Protein AF-A0A1S3XIB8-F1 (afdb_monomer)

pLDDT: mean 71.74, std 20.26, range [29.09, 95.06]

Secondary structure (DSSP, 8-state):
-HHHHHHHHHHHHHHHHHH-GGG--HHHHHHHHHHHHHHHHHHHHHHHHHHTT---HHHHHHHHHHHHHHHHHHHHHHHHHHHHHHHHHHHHHHHHHHHHHHHHHHHHHHHHHH-S---SSHHHHHHHHHHHHHHHHHHHHHHHHHHHHS-------------------------------------------

Foldseek 3Di:
DLLVLLVVLLVLLVCCCVVCVVVQDPVNVVVSVVVNVVSVVVNVVVVVCVVVVVDDPVVVVVSVVSNVVSVVSSVVSVVVVVVVVVVVVVVVVVVVVVVVVVVVVVVVVVCVVPPPDPPPDCVPVVVVVCVVVVVVVVVVVVVVCVVVVDDDDDDDDDDDDDDDDDDDDDDDDDDDDDDDDDDDDYDDDDDDD

Structure (mmCIF, N/CA/C/O backbone):
data_AF-A0A1S3XIB8-F1
#
_entry.id   AF-A0A1S3XIB8-F1
#
loop_
_atom_site.group_PDB
_atom_site.id
_atom_site.type_symbol
_atom_site.label_atom_id
_atom_site.label_alt_id
_atom_site.label_comp_id
_atom_site.label_asym_id
_atom_site.label_entity_id
_atom_site.label_seq_id
_atom_site.pdbx_PDB_ins_code
_atom_site.Cartn_x
_atom_site.Cartn_y
_atom_site.Cartn_z
_atom_site.occupancy
_atom_site.B_iso_or_equiv
_atom_site.auth_seq_id
_atom_site.auth_comp_id
_atom_site.auth_asym_id
_atom_site.auth_atom_id
_atom_site.pdbx_PDB_model_num
ATOM 1 N N . MET A 1 1 ? -5.432 11.612 17.506 1.00 82.94 1 MET A N 1
ATOM 2 C CA . MET A 1 1 ? -6.714 11.028 17.971 1.00 82.94 1 MET A CA 1
ATOM 3 C C . MET A 1 1 ? -6.849 9.761 17.176 1.00 82.94 1 MET A C 1
ATOM 5 O O . MET A 1 1 ? -6.808 9.889 15.958 1.00 82.94 1 MET A O 1
ATOM 9 N N . ALA A 1 2 ? -7.009 8.597 17.811 1.00 85.12 2 ALA A N 1
ATOM 10 C CA . ALA A 1 2 ? -6.872 7.319 17.097 1.00 85.12 2 ALA A CA 1
ATOM 11 C C . ALA A 1 2 ? -7.798 7.210 15.877 1.00 85.12 2 ALA A C 1
ATOM 13 O O . ALA A 1 2 ? -7.422 6.647 14.860 1.00 85.12 2 ALA A O 1
ATOM 14 N N . TYR A 1 3 ? -8.982 7.821 15.947 1.00 88.31 3 TYR A N 1
ATOM 15 C CA . TYR A 1 3 ? -9.921 7.868 14.829 1.00 88.31 3 TYR A CA 1
ATOM 16 C C . TYR A 1 3 ? -9.348 8.557 13.579 1.00 88.31 3 TYR A C 1
ATOM 18 O O . TYR A 1 3 ? -9.528 8.076 12.468 1.00 88.31 3 TYR A O 1
ATOM 26 N N . ALA A 1 4 ? -8.653 9.686 13.744 1.00 90.19 4 ALA A N 1
ATOM 27 C CA . ALA A 1 4 ? -8.035 10.386 12.618 1.00 90.19 4 ALA A CA 1
ATOM 28 C C . ALA A 1 4 ? -6.895 9.558 12.011 1.00 90.19 4 ALA A C 1
ATOM 30 O O . ALA A 1 4 ? -6.760 9.512 10.791 1.00 90.19 4 ALA A O 1
ATOM 31 N N . ASP A 1 5 ? -6.140 8.878 12.873 1.00 89.88 5 ASP A N 1
ATOM 32 C CA . ASP A 1 5 ? -5.028 8.013 12.489 1.00 89.88 5 ASP A CA 1
ATOM 33 C C . ASP A 1 5 ? -5.559 6.795 11.688 1.00 89.88 5 ASP A C 1
ATOM 35 O O . ASP A 1 5 ? -5.038 6.471 10.624 1.00 89.88 5 ASP A O 1
ATOM 39 N N . LEU A 1 6 ? -6.687 6.193 12.103 1.00 90.19 6 LEU A N 1
ATOM 40 C CA . LEU A 1 6 ? -7.362 5.105 11.367 1.00 90.19 6 LEU A CA 1
ATOM 41 C C . LEU A 1 6 ? -7.778 5.520 9.948 1.00 90.19 6 LEU A C 1
ATOM 43 O O . LEU A 1 6 ? -7.590 4.755 9.005 1.00 90.19 6 LEU A O 1
ATOM 47 N N . ILE A 1 7 ? -8.330 6.727 9.793 1.00 90.62 7 ILE A N 1
ATOM 48 C CA . ILE A 1 7 ? -8.733 7.273 8.485 1.00 90.62 7 ILE A CA 1
ATOM 49 C C . ILE A 1 7 ? -7.511 7.543 7.596 1.00 90.62 7 ILE A C 1
ATOM 51 O O . ILE A 1 7 ? -7.601 7.428 6.372 1.00 90.62 7 ILE A O 1
ATOM 55 N N . SER A 1 8 ? -6.377 7.930 8.187 1.00 92.12 8 SER A N 1
ATOM 56 C CA . SER A 1 8 ? -5.127 8.121 7.446 1.00 92.12 8 SER A CA 1
ATOM 57 C C . SER A 1 8 ? -4.646 6.798 6.856 1.00 92.12 8 SER A C 1
ATOM 59 O O . SER A 1 8 ? -4.529 6.676 5.636 1.00 92.12 8 SER A O 1
ATOM 61 N N . LEU A 1 9 ? -4.528 5.768 7.698 1.00 91.06 9 LEU A N 1
ATOM 62 C CA . LEU A 1 9 ? -4.114 4.434 7.275 1.00 91.06 9 LEU A CA 1
ATOM 63 C C . LEU A 1 9 ? -5.050 3.829 6.215 1.00 91.06 9 LEU A C 1
ATOM 65 O O . LEU A 1 9 ? -4.575 3.246 5.240 1.00 91.06 9 LEU A O 1
ATOM 69 N N . GLU A 1 10 ? -6.367 3.995 6.362 1.00 90.56 10 GLU A N 1
ATOM 70 C CA . GLU A 1 10 ? -7.353 3.553 5.367 1.00 90.56 10 GLU A CA 1
ATOM 71 C C . GLU A 1 10 ? -7.066 4.162 3.984 1.00 90.56 10 GLU A C 1
ATOM 73 O O . GLU A 1 10 ? -6.941 3.441 2.992 1.00 90.56 10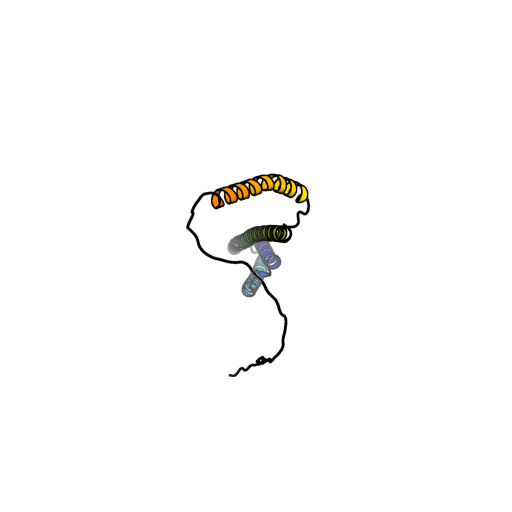 GLU A O 1
ATOM 78 N N . ARG A 1 11 ? -6.841 5.479 3.919 1.00 90.19 11 ARG A N 1
ATOM 79 C CA . ARG A 1 11 ? -6.486 6.171 2.669 1.00 90.19 11 ARG A CA 1
ATOM 80 C C . ARG A 1 11 ? -5.151 5.701 2.107 1.00 90.19 11 ARG A C 1
ATOM 82 O O . ARG A 1 11 ? -5.015 5.565 0.891 1.00 90.19 11 ARG A O 1
ATOM 89 N N . THR A 1 12 ? -4.165 5.457 2.962 1.00 88.88 12 THR A N 1
ATOM 90 C CA . THR A 1 12 ? -2.844 4.963 2.553 1.00 88.88 12 THR A CA 1
ATOM 91 C C . THR A 1 12 ? -2.953 3.563 1.927 1.00 88.88 12 THR A C 1
ATOM 93 O O . THR A 1 12 ? -2.345 3.289 0.887 1.00 88.88 12 THR A O 1
ATOM 96 N N . LEU A 1 13 ? -3.813 2.696 2.472 1.00 87.69 13 LEU A N 1
ATOM 97 C CA . LEU A 1 13 ? -4.132 1.388 1.889 1.00 87.69 13 LEU A CA 1
ATOM 98 C C . LEU A 1 13 ? -4.879 1.508 0.555 1.00 87.69 13 LEU A C 1
ATOM 100 O O . LEU A 1 13 ? -4.533 0.818 -0.407 1.00 87.69 13 LEU A O 1
ATOM 104 N N . GLU A 1 14 ? -5.864 2.402 0.454 1.00 86.38 14 GLU A N 1
ATOM 105 C CA . GLU A 1 14 ? -6.564 2.665 -0.808 1.00 86.38 14 GLU A CA 1
ATOM 106 C C . GLU A 1 14 ? -5.601 3.147 -1.899 1.00 86.38 14 GLU A C 1
ATOM 108 O O . GLU A 1 14 ? -5.661 2.674 -3.038 1.00 86.38 14 GLU A O 1
ATOM 113 N N . GLN A 1 15 ? -4.672 4.044 -1.557 1.00 83.31 15 GLN A N 1
ATOM 114 C CA . GLN A 1 15 ? -3.638 4.516 -2.477 1.00 83.31 15 GLN A CA 1
ATOM 115 C C . GLN A 1 15 ? -2.742 3.374 -2.954 1.00 83.31 15 GLN A C 1
ATOM 117 O O . GLN A 1 15 ? -2.473 3.280 -4.155 1.00 83.31 15 GLN A O 1
ATOM 122 N N . LEU A 1 16 ? -2.324 2.481 -2.052 1.00 82.19 16 LEU A N 1
ATOM 123 C CA . LEU A 1 16 ? -1.547 1.295 -2.407 1.00 82.19 16 LEU A CA 1
ATOM 124 C C . LEU A 1 16 ? -2.306 0.433 -3.430 1.00 82.19 16 LEU A C 1
ATOM 126 O O . LEU A 1 16 ? -1.744 0.050 -4.462 1.00 82.19 16 LEU A O 1
ATOM 130 N N . VAL A 1 17 ? -3.596 0.179 -3.179 1.00 82.19 17 VAL A N 1
ATOM 131 C CA . VAL A 1 17 ? -4.453 -0.637 -4.053 1.00 82.19 17 VAL A CA 1
ATOM 132 C C . VAL A 1 17 ? -4.679 0.007 -5.418 1.00 82.19 17 VAL A C 1
ATOM 134 O O . VAL A 1 17 ? -4.565 -0.672 -6.443 1.00 82.19 17 VAL A O 1
ATOM 137 N N . GLN A 1 18 ? -4.969 1.306 -5.450 1.00 81.25 18 GLN A N 1
ATOM 138 C CA . GLN A 1 18 ? -5.303 2.023 -6.679 1.00 81.25 18 GLN A CA 1
ATOM 139 C C . GLN A 1 18 ? -4.081 2.341 -7.538 1.00 81.25 18 GLN A C 1
ATOM 141 O O . GLN A 1 18 ? -4.140 2.202 -8.760 1.00 81.25 18 GLN A O 1
ATOM 146 N N . GLN A 1 19 ? -2.968 2.766 -6.935 1.00 73.19 19 GLN A N 1
ATOM 147 C CA . GLN A 1 19 ? -1.792 3.177 -7.703 1.00 73.19 19 GLN A CA 1
ATOM 148 C C . GLN A 1 19 ? -1.014 1.985 -8.257 1.00 73.19 19 GLN A C 1
ATOM 150 O O . GLN A 1 19 ? -0.369 2.109 -9.301 1.00 73.19 19 GLN A O 1
ATOM 155 N N . LYS A 1 20 ? -1.044 0.832 -7.577 1.00 70.81 20 LYS A N 1
ATOM 156 C CA . LYS A 1 20 ? -0.166 -0.306 -7.889 1.00 70.81 20 LYS A CA 1
ATOM 157 C C . LYS A 1 20 ? -0.907 -1.649 -8.018 1.00 70.81 20 LYS A C 1
ATOM 159 O O . LYS A 1 20 ? -0.402 -2.661 -7.535 1.00 70.81 20 LYS A O 1
ATOM 164 N N . PRO A 1 21 ? -2.012 -1.750 -8.784 1.00 69.94 21 PRO A N 1
ATOM 165 C CA . PRO A 1 21 ? -2.843 -2.960 -8.834 1.00 69.94 21 PRO A CA 1
ATOM 166 C C . PRO A 1 21 ? -2.095 -4.207 -9.336 1.00 69.94 21 PRO A C 1
ATOM 168 O O . PRO A 1 21 ? -2.341 -5.310 -8.864 1.00 69.94 21 PRO A O 1
ATOM 171 N N . HIS A 1 22 ? -1.149 -4.028 -10.258 1.00 70.88 22 HIS A N 1
ATOM 172 C CA . HIS A 1 22 ? -0.251 -5.060 -10.794 1.00 70.88 22 HIS A CA 1
ATOM 173 C C . HIS A 1 22 ? 0.813 -5.606 -9.822 1.00 70.88 22 HIS A C 1
ATOM 175 O O . HIS A 1 22 ? 1.358 -6.675 -10.081 1.00 70.88 22 HIS A O 1
ATOM 181 N N . TRP A 1 23 ? 1.106 -4.909 -8.720 1.00 66.25 23 TRP A N 1
ATOM 182 C CA . TRP A 1 23 ? 2.086 -5.348 -7.716 1.00 66.25 23 TRP A CA 1
ATOM 183 C C . TRP A 1 23 ? 1.431 -6.081 -6.540 1.00 66.25 23 TRP A C 1
ATOM 185 O O . TRP A 1 23 ? 2.116 -6.714 -5.739 1.00 66.25 23 TRP A O 1
ATOM 195 N N . ILE A 1 24 ? 0.102 -6.018 -6.441 1.00 76.31 24 ILE A N 1
ATOM 196 C CA . ILE A 1 24 ? -0.664 -6.622 -5.356 1.00 76.31 24 ILE A CA 1
ATOM 197 C C . ILE A 1 24 ? -1.078 -8.027 -5.768 1.00 76.31 24 ILE A C 1
ATOM 199 O O . ILE A 1 24 ? -1.902 -8.225 -6.662 1.00 76.31 24 ILE A O 1
ATOM 203 N N . SER A 1 25 ? -0.513 -9.016 -5.080 1.00 82.38 25 SER A N 1
ATOM 204 C CA . SER A 1 25 ? -0.948 -10.400 -5.226 1.00 82.38 25 SER A CA 1
ATOM 205 C C . SER A 1 25 ? -2.386 -10.578 -4.717 1.00 82.38 25 SER A C 1
ATOM 207 O O . SER A 1 25 ? -2.868 -9.812 -3.882 1.00 82.38 25 SER A O 1
ATOM 209 N N . ALA A 1 26 ? -3.075 -11.627 -5.170 1.00 80.94 26 ALA A N 1
ATOM 210 C CA . ALA A 1 26 ? -4.411 -11.955 -4.661 1.00 80.94 26 ALA A CA 1
ATOM 211 C C . ALA A 1 26 ? -4.422 -12.241 -3.143 1.00 80.94 26 ALA A C 1
ATOM 213 O O . ALA A 1 26 ? -5.443 -12.078 -2.481 1.00 80.94 26 ALA A O 1
ATOM 214 N N . GLU A 1 27 ? -3.294 -12.679 -2.585 1.00 81.69 27 GLU A N 1
ATOM 215 C CA . GLU A 1 27 ? -3.113 -12.856 -1.144 1.00 81.69 27 GLU A CA 1
ATOM 216 C C . GLU A 1 27 ? -2.954 -11.510 -0.432 1.00 81.69 27 GLU A C 1
ATOM 218 O O . GLU A 1 27 ? -3.675 -11.234 0.521 1.00 81.69 27 GLU A O 1
ATOM 223 N N . THR A 1 28 ? -2.106 -10.625 -0.959 1.00 82.12 28 THR A N 1
ATOM 224 C CA . THR A 1 28 ? -1.939 -9.255 -0.452 1.00 82.12 28 THR A CA 1
ATOM 225 C C . THR A 1 28 ? -3.255 -8.485 -0.472 1.00 82.12 28 THR A C 1
ATOM 227 O O . THR A 1 28 ? -3.575 -7.813 0.499 1.00 82.12 28 THR A O 1
ATOM 230 N N . ARG A 1 29 ? -4.055 -8.627 -1.535 1.00 84.25 29 ARG A N 1
ATOM 231 C CA . ARG A 1 29 ? -5.378 -7.998 -1.621 1.00 84.25 29 ARG A CA 1
ATOM 232 C C . ARG A 1 29 ? -6.311 -8.470 -0.506 1.00 84.25 29 ARG A C 1
ATOM 234 O O . ARG A 1 29 ? -6.911 -7.632 0.150 1.00 84.25 29 ARG A O 1
ATOM 241 N N . ARG A 1 30 ? -6.368 -9.781 -0.243 1.00 86.56 30 ARG A N 1
ATOM 242 C CA . ARG A 1 30 ? -7.172 -10.339 0.858 1.00 86.56 30 ARG A CA 1
ATOM 243 C C . ARG A 1 30 ? -6.706 -9.855 2.230 1.00 86.56 30 ARG A C 1
ATOM 245 O O . ARG A 1 30 ? -7.535 -9.608 3.096 1.00 86.56 30 ARG A O 1
ATOM 252 N N . MET A 1 31 ? -5.395 -9.702 2.430 1.00 85.50 31 MET A N 1
ATOM 253 C CA . MET A 1 31 ? -4.866 -9.121 3.669 1.00 85.50 31 MET A CA 1
ATOM 254 C C . MET A 1 31 ? -5.271 -7.651 3.825 1.00 85.50 31 MET A C 1
ATOM 256 O O . MET A 1 31 ? -5.649 -7.253 4.920 1.00 85.50 31 MET A O 1
ATOM 260 N N . VAL A 1 32 ? -5.234 -6.863 2.744 1.00 86.75 32 VAL A N 1
ATOM 261 C CA . VAL A 1 32 ? -5.690 -5.463 2.762 1.00 86.75 32 VAL A CA 1
ATOM 262 C C . VAL A 1 32 ? -7.189 -5.377 3.049 1.00 86.75 32 VAL A C 1
ATOM 264 O O . VAL A 1 32 ? -7.582 -4.586 3.892 1.00 86.75 32 VAL A O 1
ATOM 267 N N . GLU A 1 33 ? -8.014 -6.215 2.420 1.00 87.75 33 GLU A N 1
ATOM 268 C CA . GLU A 1 33 ? -9.460 -6.284 2.694 1.00 87.75 33 GLU A CA 1
ATOM 269 C C . GLU A 1 33 ? -9.733 -6.618 4.171 1.00 87.75 3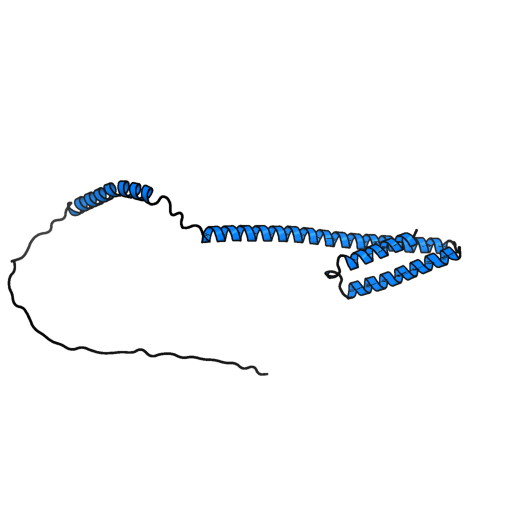3 GLU A C 1
ATOM 271 O O . GLU A 1 33 ? -10.441 -5.881 4.846 1.00 87.75 33 GLU A O 1
ATOM 276 N N . SER A 1 34 ? -9.077 -7.648 4.720 1.00 90.06 34 SER A N 1
ATOM 277 C CA . SER A 1 34 ? -9.200 -7.997 6.145 1.00 90.06 34 SER A CA 1
ATOM 278 C C . SER A 1 34 ? -8.720 -6.886 7.086 1.00 90.06 34 SER A C 1
ATOM 280 O O . SER A 1 34 ? -9.207 -6.777 8.216 1.00 90.06 34 SER A O 1
ATOM 282 N N . LEU A 1 35 ? -7.728 -6.101 6.661 1.00 89.69 35 LEU A N 1
ATOM 283 C CA . LEU A 1 35 ? -7.239 -4.963 7.427 1.00 89.69 35 LEU A CA 1
ATOM 284 C C . LEU A 1 35 ? -8.265 -3.828 7.412 1.00 89.69 35 LEU A C 1
ATOM 286 O O . LEU A 1 35 ? -8.561 -3.297 8.475 1.00 89.69 35 LEU A O 1
ATOM 290 N N . LEU A 1 36 ? -8.856 -3.513 6.255 1.00 89.69 36 LEU A N 1
ATOM 291 C CA . LEU A 1 36 ? -9.926 -2.517 6.130 1.00 89.69 36 LEU A CA 1
ATOM 292 C C . LEU A 1 36 ? -11.132 -2.870 7.013 1.00 89.69 36 LEU A C 1
ATOM 294 O O . LEU A 1 36 ? -11.582 -2.015 7.770 1.00 89.69 36 LEU A O 1
ATOM 298 N N . ASP A 1 37 ? -11.562 -4.137 7.025 1.00 90.00 37 ASP A N 1
ATOM 299 C CA . ASP A 1 37 ? -12.630 -4.614 7.922 1.00 90.00 37 ASP A CA 1
ATOM 300 C C . ASP A 1 37 ? -12.285 -4.366 9.407 1.00 90.00 37 ASP A C 1
ATOM 302 O O . ASP A 1 37 ? -13.132 -3.995 10.224 1.00 90.00 37 ASP A O 1
ATOM 306 N N . SER A 1 38 ? -11.012 -4.552 9.774 1.00 89.88 38 SER A N 1
ATOM 307 C CA . SER A 1 38 ? -10.533 -4.307 11.141 1.00 89.88 38 SER A CA 1
ATOM 308 C C . SER A 1 38 ? -10.501 -2.812 11.478 1.00 89.88 38 SER A C 1
ATOM 310 O O . SER A 1 38 ? -10.844 -2.427 12.597 1.00 89.88 38 SER A O 1
ATOM 312 N N . LEU A 1 39 ? -10.116 -1.959 10.523 1.00 89.88 39 LEU A N 1
ATOM 313 C CA . LEU A 1 39 ? -10.130 -0.504 10.691 1.00 89.88 39 LEU A CA 1
ATOM 314 C C . LEU A 1 39 ? -11.560 0.015 10.858 1.00 89.88 39 LEU A C 1
ATOM 316 O O . LEU A 1 39 ? -11.803 0.798 11.775 1.00 89.88 39 LEU A O 1
ATOM 320 N N . GLU A 1 40 ? -12.509 -0.473 10.056 1.00 91.38 40 GLU A N 1
ATOM 321 C CA . GLU A 1 40 ? -13.934 -0.148 10.186 1.00 91.38 40 GLU A CA 1
ATOM 322 C C . GLU A 1 40 ? -14.468 -0.549 11.571 1.00 91.38 40 GLU A C 1
ATOM 324 O O . GLU A 1 40 ? -15.161 0.229 12.235 1.00 91.38 40 GLU A O 1
ATOM 329 N N . TYR A 1 41 ? -14.096 -1.734 12.069 1.00 91.62 41 TYR A N 1
ATOM 330 C CA . TYR A 1 41 ? -14.439 -2.150 13.429 1.00 91.62 41 TYR A CA 1
ATOM 331 C C . TYR A 1 41 ? -13.909 -1.167 14.486 1.00 91.62 41 TYR A C 1
ATOM 333 O O . TYR A 1 41 ? -14.657 -0.758 15.379 1.00 91.62 41 TYR A O 1
ATOM 341 N N . PHE A 1 42 ? -12.641 -0.754 14.391 1.00 88.38 42 PHE A N 1
ATOM 342 C CA . PHE A 1 42 ? -12.059 0.197 15.341 1.00 88.38 42 PHE A CA 1
ATOM 343 C C . PHE A 1 42 ? -12.688 1.589 15.246 1.00 88.38 42 PHE A C 1
ATOM 345 O O . PHE A 1 42 ? -12.914 2.217 16.281 1.00 88.38 42 PHE A O 1
ATOM 352 N N . GLN A 1 43 ? -13.019 2.060 14.043 1.00 90.31 43 GLN A N 1
ATOM 353 C CA . GLN A 1 43 ? -13.729 3.325 13.844 1.00 90.31 43 GLN A CA 1
ATOM 354 C C . GLN A 1 43 ? -15.090 3.297 14.546 1.00 90.31 43 GLN A C 1
ATOM 356 O O . GLN A 1 43 ? -15.362 4.164 15.379 1.00 90.31 43 GLN A O 1
ATOM 361 N N . ASN A 1 44 ? -15.894 2.258 14.295 1.00 91.25 44 ASN A N 1
ATOM 362 C CA . ASN A 1 44 ? -17.198 2.071 14.935 1.00 91.25 44 ASN A CA 1
ATOM 363 C C . ASN A 1 44 ? -17.076 1.988 16.464 1.00 91.25 44 ASN A C 1
ATOM 365 O O . ASN A 1 44 ? -17.826 2.641 17.189 1.00 91.25 44 ASN A O 1
ATOM 369 N N . PHE A 1 45 ? -16.091 1.239 16.967 1.00 89.25 45 PHE A N 1
ATOM 370 C CA . PHE A 1 45 ? -15.818 1.126 18.399 1.00 89.25 45 PHE A CA 1
ATOM 371 C C . PHE A 1 45 ? -15.493 2.484 19.047 1.00 89.25 45 PHE A C 1
ATOM 373 O O . PHE A 1 45 ? -16.052 2.826 20.097 1.00 89.25 45 PHE A O 1
ATOM 380 N N . LEU A 1 46 ? -14.603 3.271 18.435 1.00 87.56 46 LEU A N 1
ATOM 381 C CA . LEU A 1 46 ? -14.221 4.591 18.942 1.00 87.56 46 LEU A CA 1
ATOM 382 C C . LEU A 1 46 ? -15.388 5.584 18.867 1.00 87.56 46 LEU A C 1
ATOM 384 O O . LEU A 1 46 ? -15.595 6.360 19.804 1.00 87.56 46 LEU A O 1
ATOM 388 N N . GLU A 1 47 ? -16.179 5.539 17.794 1.00 90.00 47 GLU A N 1
ATOM 389 C CA . GLU A 1 47 ? -17.340 6.410 17.615 1.00 90.00 47 GLU A CA 1
ATOM 390 C C . GLU A 1 47 ? -18.444 6.102 18.642 1.00 90.00 47 GLU A C 1
ATOM 392 O O . GLU A 1 47 ? -18.965 7.012 19.298 1.00 90.00 47 GLU A O 1
ATOM 397 N N . ASP A 1 48 ? -18.762 4.823 18.853 1.00 87.81 48 ASP A N 1
ATOM 398 C CA . ASP A 1 48 ? -19.754 4.382 19.837 1.00 87.81 48 ASP A CA 1
ATOM 399 C C . ASP A 1 48 ? -19.349 4.743 21.265 1.00 87.81 48 ASP A C 1
ATOM 401 O O . ASP A 1 48 ? -20.178 5.190 22.069 1.00 87.81 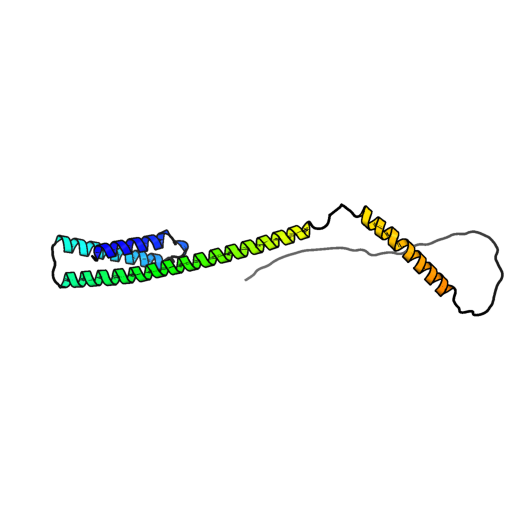48 ASP A O 1
ATOM 405 N N . THR A 1 49 ? -18.067 4.583 21.591 1.00 83.56 49 THR A N 1
ATOM 406 C CA . THR A 1 49 ? -17.568 4.873 22.937 1.00 83.56 49 THR A CA 1
ATOM 407 C C . THR A 1 49 ? -17.533 6.379 23.210 1.00 83.56 49 THR A C 1
ATOM 409 O O . THR A 1 49 ? -17.916 6.821 24.300 1.00 83.56 49 THR A O 1
ATOM 412 N N . SER A 1 50 ? -17.197 7.182 22.192 1.00 83.50 50 SER A N 1
ATOM 413 C CA . SER A 1 50 ? -17.284 8.645 22.239 1.00 83.50 50 SER A CA 1
ATOM 414 C C . SER A 1 50 ? -18.723 9.126 22.478 1.00 83.50 50 SER A C 1
ATOM 416 O O . SER A 1 50 ? -18.975 9.915 23.395 1.00 83.50 50 SER A O 1
ATOM 418 N N . LYS A 1 51 ? -19.703 8.588 21.734 1.00 85.25 51 LYS A N 1
ATOM 419 C CA . LYS A 1 51 ? -21.134 8.930 21.885 1.00 85.25 51 LYS A CA 1
ATOM 420 C C . LYS A 1 51 ? -21.664 8.634 23.288 1.00 85.25 51 LYS A C 1
ATOM 422 O O . LYS A 1 51 ? -22.468 9.399 23.823 1.00 85.25 51 LYS A O 1
ATOM 427 N N . ARG A 1 52 ? -21.199 7.544 23.906 1.00 83.25 52 ARG A N 1
ATOM 428 C CA . ARG A 1 52 ? -21.588 7.134 25.267 1.00 83.25 52 ARG A CA 1
ATOM 429 C C . ARG A 1 52 ? -20.893 7.934 26.373 1.00 83.25 52 ARG A C 1
ATOM 431 O O . ARG A 1 52 ? -21.224 7.730 27.540 1.00 83.25 52 ARG A O 1
ATOM 438 N N . ARG A 1 53 ? -19.957 8.836 26.033 1.00 73.69 53 ARG A N 1
ATOM 439 C CA . ARG A 1 53 ? -19.101 9.586 26.976 1.00 73.69 53 ARG A CA 1
ATOM 440 C C . ARG A 1 53 ? -18.407 8.672 27.991 1.00 73.69 53 ARG A C 1
ATOM 442 O O . ARG A 1 53 ? -18.186 9.060 29.138 1.00 73.69 53 ARG A O 1
ATOM 449 N N . GLN A 1 54 ? -18.085 7.446 27.582 1.00 70.00 54 GLN A N 1
ATOM 450 C CA . GLN A 1 54 ? -17.393 6.473 28.423 1.00 70.00 54 GLN A CA 1
ATOM 451 C C . GLN A 1 54 ? -15.890 6.738 28.369 1.00 70.00 54 GLN A C 1
ATOM 453 O O . GLN A 1 54 ? -15.121 5.985 27.785 1.00 70.00 54 GLN A O 1
ATOM 458 N N . HIS A 1 55 ? -15.481 7.836 28.998 1.00 69.75 55 HIS A N 1
ATOM 459 C CA . HIS A 1 55 ? -14.076 8.150 29.218 1.00 69.75 55 HIS A CA 1
ATOM 460 C C . HIS A 1 55 ? -13.672 7.581 30.573 1.00 69.75 55 HIS A C 1
ATOM 462 O O . HIS A 1 55 ? -13.867 8.199 31.618 1.00 69.75 55 HIS A O 1
ATOM 468 N N . CYS A 1 56 ? -13.188 6.344 30.552 1.00 81.69 56 CYS A N 1
ATOM 469 C CA . CYS A 1 56 ? -12.479 5.754 31.677 1.00 81.69 56 CYS A CA 1
ATOM 470 C C . CYS A 1 56 ? -11.034 5.477 31.262 1.00 81.69 56 CYS A C 1
ATOM 472 O O . CYS A 1 56 ? -10.743 5.325 30.079 1.00 81.69 56 CYS A O 1
ATOM 474 N N . GLU A 1 57 ? -10.140 5.368 32.240 1.00 87.38 57 GLU A N 1
ATOM 475 C CA . GLU A 1 57 ? -8.700 5.165 32.022 1.00 87.38 57 GLU A CA 1
ATOM 476 C C . GLU A 1 57 ? -8.392 4.005 31.056 1.00 87.38 57 GLU A C 1
ATOM 478 O O . GLU A 1 57 ? -7.546 4.126 30.175 1.00 87.38 57 GLU A O 1
ATOM 483 N N . LYS A 1 58 ? -9.166 2.913 31.137 1.00 85.81 58 LYS A N 1
ATOM 484 C CA . LYS A 1 58 ? -9.041 1.758 30.233 1.00 85.81 58 LYS A CA 1
ATOM 485 C C . LYS A 1 58 ? -9.327 2.102 28.770 1.00 85.81 58 LYS A C 1
ATOM 487 O O . LYS A 1 58 ? -8.711 1.530 27.879 1.00 85.81 58 LYS A O 1
ATOM 492 N N . PHE A 1 59 ? -10.282 2.996 28.51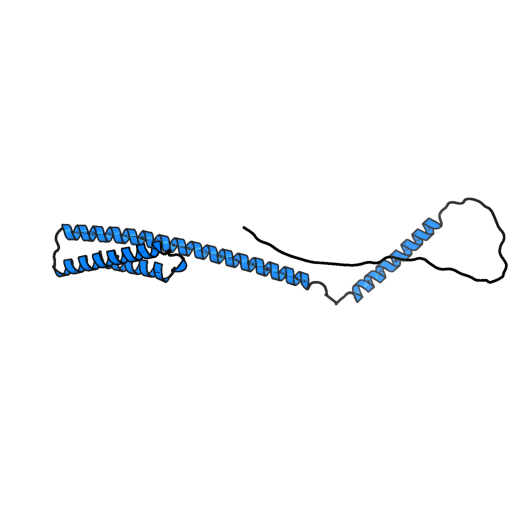7 1.00 86.50 59 PHE A N 1
ATOM 493 C CA . PHE A 1 59 ? -10.594 3.435 27.159 1.00 86.50 59 PHE A CA 1
ATOM 494 C C . PHE A 1 59 ? -9.481 4.318 26.597 1.00 86.50 59 PHE A C 1
ATOM 496 O O . PHE A 1 59 ? -9.077 4.124 25.458 1.00 86.50 59 PHE A O 1
ATOM 503 N N . GLU A 1 60 ? -8.952 5.247 27.394 1.00 86.38 60 GLU A N 1
ATOM 504 C CA . GLU A 1 60 ? -7.853 6.124 26.968 1.00 86.38 60 GLU A CA 1
ATOM 505 C C . GLU A 1 60 ? -6.568 5.335 26.677 1.00 86.38 60 GLU A C 1
ATOM 507 O O . GLU A 1 60 ? -5.835 5.645 25.735 1.00 86.38 60 GLU A O 1
ATOM 512 N N . GLU A 1 61 ? -6.303 4.292 27.466 1.00 90.06 61 GLU A N 1
ATOM 513 C CA . GLU A 1 61 ? -5.225 3.339 27.210 1.00 90.06 61 GLU A CA 1
ATOM 514 C C . GLU A 1 61 ? -5.434 2.577 25.900 1.00 90.06 61 GLU A C 1
ATOM 516 O O . GLU A 1 61 ? -4.535 2.565 25.060 1.00 90.06 61 GLU A O 1
ATOM 521 N N . LEU A 1 62 ? -6.632 2.034 25.676 1.00 89.38 62 LEU A N 1
ATOM 522 C CA . LEU A 1 62 ? -6.945 1.319 24.442 1.00 89.38 62 LEU A CA 1
ATOM 523 C C . LEU A 1 62 ? -6.894 2.238 23.210 1.00 89.38 62 LEU A C 1
ATOM 525 O O . LEU A 1 62 ? -6.348 1.858 22.180 1.00 89.38 62 LEU A O 1
ATOM 529 N N . GLU A 1 63 ? -7.398 3.472 23.306 1.00 88.75 63 GLU A N 1
ATOM 530 C CA . GLU A 1 63 ? -7.285 4.464 22.231 1.00 88.75 63 GLU A CA 1
ATOM 531 C C . GLU A 1 63 ? -5.811 4.768 21.916 1.00 88.75 63 GLU A C 1
ATOM 533 O O . GLU A 1 63 ? -5.423 4.907 20.754 1.00 88.75 63 GLU A O 1
ATOM 538 N N . ARG A 1 64 ? -4.963 4.866 22.945 1.00 90.56 64 ARG A N 1
ATOM 539 C CA . ARG A 1 64 ? -3.519 5.054 22.769 1.00 90.56 64 ARG A CA 1
ATOM 540 C C . ARG A 1 64 ? -2.868 3.858 22.077 1.00 90.56 64 ARG A C 1
ATOM 542 O O . ARG A 1 64 ? -2.046 4.082 21.194 1.00 90.56 64 ARG A O 1
ATOM 549 N N . GLU A 1 65 ? -3.222 2.632 22.446 1.00 92.62 65 GLU A N 1
ATOM 550 C CA . GLU A 1 65 ? -2.705 1.423 21.794 1.00 92.62 65 GLU A CA 1
ATOM 551 C C . GLU A 1 65 ? -3.125 1.340 20.326 1.00 92.62 65 GLU A C 1
ATOM 553 O O . GLU A 1 65 ? -2.266 1.132 19.470 1.00 92.62 65 GLU A O 1
ATOM 558 N N . ILE A 1 66 ? -4.406 1.594 20.027 1.00 88.81 66 ILE A N 1
ATOM 559 C CA . ILE A 1 66 ? -4.918 1.638 18.649 1.00 88.81 66 ILE A CA 1
ATOM 560 C C . ILE A 1 66 ? -4.127 2.662 17.839 1.00 88.81 66 ILE A C 1
ATOM 562 O O . ILE A 1 66 ? -3.595 2.331 16.786 1.00 88.81 66 ILE A O 1
ATOM 566 N N . ARG A 1 67 ? -3.987 3.891 18.349 1.00 91.56 67 ARG A N 1
ATOM 567 C CA . ARG A 1 67 ? -3.216 4.939 17.673 1.00 91.56 67 ARG A CA 1
ATOM 568 C C . ARG A 1 67 ? -1.777 4.512 17.388 1.00 91.56 67 ARG A C 1
ATOM 570 O O . ARG A 1 67 ? -1.293 4.721 16.284 1.00 91.56 67 ARG A O 1
ATOM 577 N N . ASN A 1 68 ? -1.088 3.948 18.378 1.00 91.69 68 ASN A N 1
ATOM 578 C CA . ASN A 1 68 ? 0.308 3.552 18.213 1.00 91.69 68 ASN A CA 1
ATOM 579 C C . ASN A 1 68 ? 0.455 2.461 17.143 1.00 91.69 68 ASN A C 1
ATOM 581 O O . ASN A 1 68 ? 1.309 2.587 16.272 1.00 91.69 68 ASN A O 1
ATOM 585 N N . ALA A 1 69 ? -0.402 1.437 17.183 1.00 91.31 69 ALA A N 1
ATOM 586 C CA . ALA A 1 69 ? -0.379 0.346 16.212 1.00 91.31 69 ALA A CA 1
ATOM 587 C C . ALA A 1 69 ? -0.711 0.824 14.790 1.00 91.31 69 ALA A C 1
ATOM 589 O O . ALA A 1 69 ? -0.093 0.379 13.826 1.00 91.31 69 ALA A O 1
ATOM 590 N N . VAL A 1 70 ? -1.670 1.743 14.659 1.00 90.06 70 VAL A N 1
ATOM 591 C CA . VAL A 1 70 ? -2.063 2.331 13.372 1.00 90.06 70 VAL A CA 1
ATOM 592 C C . VAL A 1 70 ? -0.931 3.160 12.774 1.00 90.06 70 VAL A C 1
ATOM 594 O O . VAL A 1 70 ? -0.609 2.967 11.607 1.00 90.06 70 VAL A O 1
ATOM 597 N N . ASN A 1 71 ? -0.287 4.010 13.576 1.00 89.25 71 ASN A N 1
ATOM 598 C CA . ASN A 1 71 ? 0.841 4.819 13.115 1.00 89.25 71 ASN A CA 1
ATOM 599 C C . ASN A 1 71 ? 2.027 3.946 12.685 1.00 89.25 71 ASN A C 1
ATOM 601 O O . ASN A 1 71 ? 2.606 4.172 11.631 1.00 89.25 71 ASN A O 1
ATOM 605 N N . GLU A 1 72 ? 2.363 2.912 13.463 1.00 92.38 72 GLU A N 1
ATOM 606 C CA . GLU A 1 72 ? 3.436 1.979 13.098 1.00 92.38 72 GLU A CA 1
ATOM 607 C C . GLU A 1 72 ? 3.118 1.235 11.791 1.00 92.38 72 GLU A C 1
ATOM 609 O O . GLU A 1 72 ? 3.987 1.065 10.934 1.00 92.38 72 GLU A O 1
ATOM 614 N N . ALA A 1 73 ? 1.863 0.816 11.606 1.00 88.56 73 ALA A N 1
ATOM 615 C CA . ALA A 1 73 ? 1.428 0.187 10.366 1.00 88.56 73 ALA A CA 1
ATOM 616 C C . ALA A 1 73 ? 1.513 1.152 9.171 1.00 88.56 73 ALA A C 1
ATOM 618 O O . ALA A 1 73 ? 1.969 0.749 8.098 1.00 88.56 73 ALA A O 1
ATOM 619 N N . GLU A 1 74 ? 1.105 2.409 9.353 1.00 87.19 74 GLU A N 1
ATOM 620 C CA . GLU A 1 74 ? 1.174 3.447 8.322 1.00 87.19 74 GLU A CA 1
ATOM 621 C C . GLU A 1 74 ? 2.624 3.717 7.902 1.00 87.19 74 GLU A C 1
ATOM 623 O O . GLU A 1 74 ? 2.927 3.598 6.714 1.00 87.19 74 GLU A O 1
ATOM 628 N N . ASP A 1 75 ? 3.540 3.914 8.855 1.00 88.25 75 ASP A N 1
ATOM 629 C CA . ASP A 1 75 ? 4.973 4.116 8.593 1.00 88.25 75 ASP A CA 1
ATOM 630 C C . ASP A 1 75 ? 5.574 2.968 7.757 1.00 88.25 75 ASP A C 1
ATOM 632 O O . ASP A 1 75 ? 6.334 3.182 6.803 1.00 88.25 75 ASP A O 1
ATOM 636 N N . VAL A 1 76 ? 5.223 1.719 8.086 1.00 88.81 76 VAL A N 1
ATOM 637 C CA . VAL A 1 76 ? 5.701 0.533 7.356 1.00 88.81 76 VAL A CA 1
ATOM 638 C C . VAL A 1 76 ? 5.170 0.510 5.922 1.00 88.81 76 VAL A C 1
ATOM 640 O O . VAL A 1 76 ? 5.915 0.175 4.993 1.00 88.81 76 VAL A O 1
ATOM 643 N N . ILE A 1 77 ? 3.897 0.851 5.715 1.00 88.06 77 ILE A N 1
ATOM 644 C CA . ILE A 1 77 ? 3.280 0.865 4.3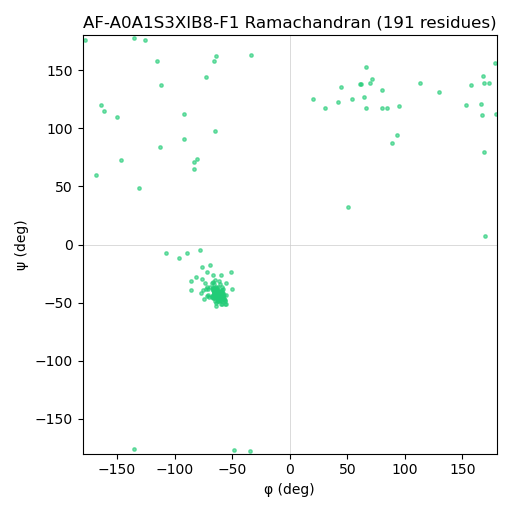84 1.00 88.06 77 ILE A CA 1
ATOM 645 C C . ILE A 1 77 ? 3.844 2.010 3.541 1.00 88.06 77 ILE A C 1
ATOM 647 O O . ILE A 1 77 ? 4.212 1.782 2.385 1.00 88.06 77 ILE A O 1
ATOM 651 N N . GLU A 1 78 ? 3.974 3.210 4.106 1.00 89.00 78 GLU A N 1
ATOM 652 C CA . GLU A 1 78 ? 4.556 4.370 3.428 1.00 89.00 78 GLU A CA 1
ATOM 653 C C . GLU A 1 78 ? 5.987 4.089 2.963 1.00 89.00 78 GLU A C 1
ATOM 655 O O . GLU A 1 78 ? 6.329 4.338 1.800 1.00 89.00 78 GLU A O 1
ATOM 660 N N . LEU A 1 79 ? 6.808 3.476 3.823 1.00 87.94 79 LEU A N 1
ATOM 661 C CA . LEU A 1 79 ? 8.163 3.069 3.460 1.00 87.94 79 LEU A CA 1
ATOM 662 C C . LEU A 1 79 ? 8.161 2.081 2.285 1.00 87.94 79 LEU A C 1
ATOM 664 O O . LEU A 1 79 ? 8.971 2.203 1.362 1.00 87.94 79 LEU A O 1
ATOM 668 N N . LYS A 1 80 ? 7.230 1.120 2.268 1.00 83.88 80 LYS A N 1
ATOM 669 C CA . LYS A 1 80 ? 7.112 0.166 1.154 1.00 83.88 80 LYS A CA 1
ATOM 670 C C . LYS A 1 80 ? 6.679 0.840 -0.142 1.00 83.88 80 LYS A C 1
ATOM 672 O O . LYS A 1 80 ? 7.218 0.507 -1.199 1.00 83.88 80 LYS A O 1
ATOM 677 N N . ILE A 1 81 ? 5.759 1.799 -0.080 1.00 83.75 81 ILE A N 1
ATOM 678 C CA . ILE A 1 81 ? 5.356 2.599 -1.243 1.00 83.75 81 ILE A CA 1
ATOM 679 C C . ILE A 1 81 ? 6.559 3.378 -1.792 1.00 83.75 81 ILE A C 1
ATOM 681 O O . ILE A 1 81 ? 6.795 3.371 -3.005 1.00 83.75 81 ILE A O 1
ATOM 685 N N . TYR A 1 82 ? 7.352 3.999 -0.914 1.00 87.00 82 TYR A N 1
ATOM 686 C CA . TYR A 1 82 ? 8.565 4.720 -1.296 1.00 87.00 82 TYR A CA 1
ATOM 687 C C . TYR A 1 82 ? 9.577 3.810 -2.012 1.00 87.00 82 TYR A C 1
ATOM 689 O O . TYR A 1 82 ? 10.002 4.123 -3.126 1.00 87.00 82 TYR A O 1
ATOM 697 N N . GLU A 1 83 ? 9.903 2.648 -1.433 1.00 84.62 83 GLU A N 1
ATOM 698 C CA . GLU A 1 83 ? 10.844 1.681 -2.020 1.00 84.62 83 GLU A CA 1
ATOM 699 C C . GLU A 1 83 ? 10.404 1.195 -3.414 1.00 84.62 83 GLU A C 1
ATOM 701 O O . GLU A 1 83 ? 11.233 1.022 -4.315 1.00 84.62 83 GLU A O 1
ATOM 706 N N . ILE A 1 84 ? 9.101 0.962 -3.611 1.00 81.50 84 ILE A N 1
ATOM 707 C CA . ILE A 1 84 ? 8.543 0.551 -4.908 1.00 81.50 84 ILE A CA 1
ATOM 708 C C . ILE A 1 84 ? 8.733 1.664 -5.941 1.00 81.50 84 ILE A C 1
ATOM 710 O O . ILE A 1 84 ? 9.223 1.411 -7.045 1.00 81.50 84 ILE A O 1
ATOM 714 N N . ASN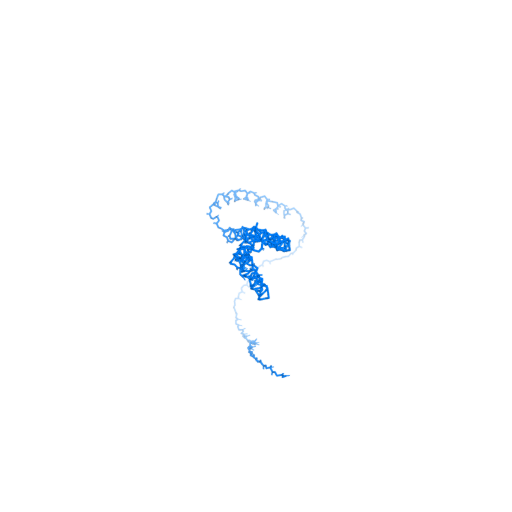 A 1 85 ? 8.383 2.898 -5.579 1.00 83.88 85 ASN A N 1
ATOM 715 C CA . ASN A 1 85 ? 8.494 4.045 -6.475 1.00 83.88 85 ASN A CA 1
ATOM 716 C C . ASN A 1 85 ? 9.953 4.344 -6.850 1.00 83.88 85 ASN A C 1
ATOM 718 O O . ASN A 1 85 ? 10.245 4.630 -8.014 1.00 83.88 85 ASN A O 1
ATOM 722 N N . GLU A 1 86 ? 10.883 4.222 -5.902 1.00 85.50 86 GLU A N 1
ATOM 723 C CA . GLU A 1 86 ? 12.314 4.389 -6.159 1.00 85.50 86 GLU A CA 1
ATOM 724 C C . GLU A 1 86 ? 12.837 3.334 -7.150 1.00 85.50 86 GLU A C 1
ATOM 726 O O . GLU A 1 86 ? 13.504 3.670 -8.135 1.00 85.50 86 GLU A O 1
ATOM 731 N N . ARG A 1 87 ? 12.475 2.057 -6.962 1.00 80.62 87 ARG A N 1
ATOM 732 C CA . ARG A 1 87 ? 12.850 0.977 -7.894 1.00 80.62 87 ARG A CA 1
ATOM 733 C C . ARG A 1 87 ? 12.293 1.195 -9.296 1.00 80.62 87 ARG A C 1
ATOM 735 O O . ARG A 1 87 ? 13.004 0.964 -10.277 1.00 80.62 87 ARG A O 1
ATOM 742 N N . GLU A 1 88 ? 11.046 1.642 -9.415 1.00 81.94 88 GLU A N 1
ATOM 743 C CA . GLU A 1 88 ? 10.449 1.962 -10.714 1.00 81.94 88 GLU A CA 1
ATOM 744 C C . GLU A 1 88 ? 11.169 3.127 -11.404 1.00 81.94 88 GLU A C 1
ATOM 746 O O . GLU A 1 88 ? 11.462 3.048 -12.600 1.00 81.94 88 GLU A O 1
ATOM 751 N N . ALA A 1 89 ? 11.514 4.187 -10.667 1.00 81.56 89 ALA A N 1
ATOM 752 C CA . ALA A 1 89 ? 12.262 5.319 -11.208 1.00 81.56 89 ALA A CA 1
ATOM 753 C C . ALA A 1 89 ? 13.639 4.889 -11.750 1.00 81.56 89 ALA A C 1
ATOM 755 O O . ALA A 1 89 ? 14.025 5.260 -12.866 1.00 81.56 89 ALA A O 1
ATOM 756 N N . LEU A 1 90 ? 14.359 4.042 -11.008 1.00 82.94 90 LEU A N 1
ATOM 757 C CA . LEU A 1 90 ? 15.637 3.470 -11.444 1.00 82.94 90 LEU A CA 1
ATOM 758 C C . LEU A 1 90 ? 15.478 2.577 -12.684 1.00 82.94 90 LEU A C 1
ATOM 760 O O . LEU A 1 90 ? 16.251 2.690 -13.636 1.00 82.94 90 LEU A O 1
ATOM 764 N N . SER A 1 91 ? 14.444 1.735 -12.724 1.00 81.94 91 SER A N 1
ATOM 765 C CA . SER A 1 91 ? 14.155 0.891 -13.891 1.00 81.94 91 SER A CA 1
ATOM 766 C C . SER A 1 91 ? 13.860 1.730 -15.140 1.00 81.94 91 SER A C 1
ATOM 768 O O . SER A 1 91 ? 14.436 1.503 -16.206 1.00 81.94 91 SER A O 1
ATOM 770 N N . ASN A 1 92 ? 13.036 2.771 -15.008 1.00 85.50 92 ASN A N 1
ATOM 771 C CA . ASN A 1 92 ? 12.668 3.652 -16.116 1.00 85.50 92 ASN A CA 1
ATOM 772 C C . ASN A 1 92 ? 13.869 4.424 -16.677 1.00 85.50 92 ASN A C 1
ATOM 774 O O . ASN A 1 92 ? 14.023 4.542 -17.896 1.00 85.50 92 ASN A O 1
ATOM 778 N N . THR A 1 93 ? 14.751 4.929 -15.812 1.00 86.81 93 THR A N 1
ATOM 779 C CA . THR A 1 93 ? 15.981 5.613 -16.249 1.00 86.81 93 THR A CA 1
ATOM 780 C C . THR A 1 93 ? 16.949 4.658 -16.953 1.00 86.81 93 THR A C 1
ATOM 782 O O . THR A 1 93 ? 17.521 5.015 -17.992 1.00 86.81 93 THR A O 1
ATOM 785 N N . PHE A 1 94 ? 17.083 3.425 -16.459 1.00 88.06 94 PHE A N 1
ATOM 786 C CA . PHE A 1 94 ? 17.881 2.382 -17.100 1.00 88.06 94 PHE A CA 1
ATOM 787 C C . PHE A 1 94 ? 17.326 1.991 -18.477 1.00 88.06 94 PHE A C 1
ATOM 789 O O . PHE A 1 94 ? 18.064 2.020 -19.466 1.00 88.06 94 PHE A O 1
ATOM 796 N N . LEU A 1 95 ? 16.024 1.705 -18.576 1.00 87.81 95 LEU A N 1
ATOM 797 C CA . LEU A 1 95 ? 15.360 1.374 -19.840 1.00 87.81 95 LEU A CA 1
ATOM 798 C C . LEU A 1 95 ? 15.485 2.510 -20.856 1.00 87.81 95 LEU A C 1
ATOM 800 O O . LEU A 1 95 ? 15.860 2.268 -22.002 1.00 87.81 95 LEU A O 1
ATOM 804 N N . ARG A 1 96 ? 15.265 3.760 -20.435 1.00 89.69 96 ARG A N 1
ATOM 805 C CA . ARG A 1 96 ? 15.471 4.939 -21.287 1.00 89.69 96 ARG A CA 1
ATOM 806 C C . ARG A 1 96 ? 16.903 5.006 -21.820 1.00 89.69 96 ARG A C 1
ATOM 808 O O . ARG A 1 96 ? 17.102 5.276 -23.003 1.00 89.69 96 ARG A O 1
ATOM 815 N N . THR A 1 97 ? 17.892 4.733 -20.973 1.00 90.94 97 THR A N 1
ATOM 816 C CA . THR A 1 97 ? 19.306 4.711 -21.375 1.00 90.94 97 THR A CA 1
ATOM 817 C C . THR A 1 97 ? 19.590 3.595 -22.384 1.00 90.94 97 THR A C 1
ATOM 819 O O . THR A 1 97 ? 20.288 3.820 -23.374 1.00 90.94 97 THR A O 1
ATOM 822 N N . LEU A 1 98 ? 19.036 2.396 -22.178 1.00 92.19 98 LEU A N 1
ATOM 823 C CA . LEU A 1 98 ? 19.165 1.289 -23.127 1.00 92.19 98 LEU A CA 1
ATOM 824 C C . LEU A 1 98 ? 18.530 1.616 -24.480 1.00 92.19 98 LEU A C 1
ATOM 826 O O . LEU A 1 98 ? 19.172 1.406 -25.508 1.00 92.19 98 LEU A O 1
ATOM 830 N N . VAL A 1 99 ? 17.320 2.180 -24.488 1.00 92.94 99 VAL A N 1
ATOM 831 C CA . VAL A 1 99 ? 16.632 2.608 -25.716 1.00 92.94 99 VAL A CA 1
ATOM 832 C C . VAL A 1 99 ? 17.489 3.615 -26.485 1.00 92.94 99 VAL A C 1
ATOM 834 O O . VAL A 1 99 ? 17.746 3.415 -27.668 1.00 92.94 99 VAL A O 1
ATOM 837 N N . GLN A 1 100 ? 18.040 4.629 -25.809 1.00 93.69 100 GLN A N 1
ATOM 838 C CA . GLN A 1 100 ? 18.924 5.615 -26.442 1.00 93.69 100 GLN A CA 1
ATOM 839 C C . GLN A 1 100 ? 20.170 4.983 -27.080 1.00 93.69 100 GLN A C 1
ATOM 841 O O . GLN A 1 100 ? 20.560 5.378 -28.181 1.00 93.69 100 GLN A O 1
ATOM 846 N N . LYS A 1 101 ? 20.789 4.001 -26.411 1.00 94.44 101 LYS A N 1
ATOM 847 C CA . LYS A 1 101 ? 21.949 3.271 -26.947 1.00 94.44 101 LYS A CA 1
ATOM 848 C C . LYS A 1 101 ? 21.577 2.428 -28.164 1.00 94.44 101 LYS A C 1
ATOM 850 O O . LYS A 1 101 ? 22.287 2.467 -29.165 1.00 94.44 101 LYS A O 1
ATOM 855 N N . VAL A 1 102 ? 20.460 1.703 -28.107 1.00 95.06 102 VAL A N 1
ATOM 856 C CA . VAL A 1 102 ? 19.964 0.903 -29.238 1.00 95.06 102 VAL A CA 1
ATOM 857 C C . VAL A 1 102 ? 19.617 1.798 -30.427 1.00 95.06 102 VAL A C 1
ATOM 859 O O . VAL A 1 102 ? 19.975 1.477 -31.558 1.00 95.06 102 VAL A O 1
ATOM 862 N N . ASP A 1 103 ? 19.001 2.954 -30.190 1.00 94.00 103 ASP A N 1
ATOM 863 C CA . ASP A 1 103 ? 18.692 3.923 -31.241 1.00 94.00 103 ASP A CA 1
ATOM 864 C C . ASP A 1 103 ? 19.950 4.546 -31.854 1.00 94.00 103 ASP A C 1
ATOM 866 O O . ASP A 1 103 ? 20.003 4.760 -33.066 1.00 94.00 103 ASP A O 1
ATOM 870 N N . ALA A 1 104 ? 20.976 4.827 -31.045 1.00 93.44 104 ALA A N 1
ATOM 871 C CA . ALA A 1 104 ? 22.271 5.283 -31.544 1.00 93.44 104 ALA A CA 1
ATOM 872 C C . ALA A 1 104 ? 22.922 4.228 -32.447 1.00 93.44 104 ALA A C 1
ATOM 874 O O . ALA A 1 104 ? 23.265 4.538 -33.586 1.00 93.44 104 ALA A O 1
ATOM 875 N N . LEU A 1 105 ? 22.973 2.971 -31.996 1.00 92.50 105 LEU A N 1
ATOM 876 C CA . LEU A 1 105 ? 23.479 1.852 -32.796 1.00 92.50 105 LEU A CA 1
ATOM 877 C C . LEU A 1 105 ? 22.676 1.669 -34.086 1.00 92.50 105 LEU A C 1
ATOM 879 O O . LEU A 1 105 ? 23.244 1.475 -35.157 1.00 92.50 105 LEU A O 1
ATOM 883 N N . LYS A 1 106 ? 21.347 1.785 -34.022 1.00 92.31 106 LYS A N 1
ATOM 884 C CA . LYS A 1 106 ? 20.482 1.722 -35.203 1.00 92.31 106 LYS A CA 1
ATOM 885 C C . LYS A 1 106 ? 20.815 2.830 -36.205 1.00 92.31 106 LYS A C 1
ATOM 887 O O . LYS A 1 106 ? 20.858 2.554 -37.404 1.00 92.31 106 LYS A O 1
ATOM 892 N N . ARG A 1 107 ? 21.064 4.062 -35.740 1.00 91.25 107 ARG A N 1
ATOM 893 C CA . ARG A 1 107 ? 21.502 5.176 -36.600 1.00 91.25 107 ARG A CA 1
ATOM 894 C C . ARG A 1 107 ? 22.869 4.907 -37.224 1.00 91.25 107 ARG A C 1
ATOM 896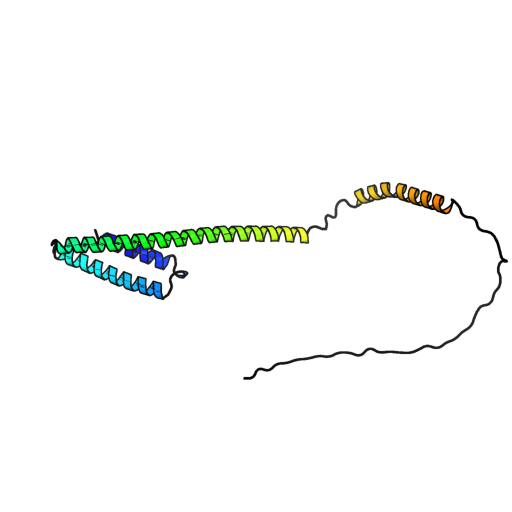 O O . ARG A 1 107 ? 23.018 5.130 -38.420 1.00 91.25 107 ARG A O 1
ATOM 903 N N . GLU A 1 108 ? 23.831 4.397 -36.462 1.00 90.25 108 GLU A N 1
ATOM 904 C CA . GLU A 1 108 ? 25.157 4.030 -36.979 1.00 90.25 108 GLU A CA 1
ATOM 905 C C . GLU A 1 108 ? 25.067 2.932 -38.043 1.00 90.25 108 GLU A C 1
ATOM 907 O O . GLU A 1 108 ? 25.586 3.097 -39.142 1.00 90.25 108 GLU A O 1
ATOM 912 N N . VAL A 1 109 ? 24.317 1.858 -37.778 1.00 85.31 109 VAL A N 1
ATOM 913 C CA . VAL A 1 109 ? 24.081 0.771 -38.743 1.00 85.31 109 VAL A CA 1
ATOM 914 C C . VAL A 1 109 ? 23.399 1.288 -40.009 1.00 85.31 109 VAL A C 1
ATOM 916 O O . VAL A 1 109 ? 23.751 0.877 -41.116 1.00 85.31 109 VAL A O 1
ATOM 919 N N . MET A 1 110 ? 22.432 2.198 -39.873 1.00 82.88 110 MET A N 1
ATOM 920 C CA . MET A 1 110 ? 21.779 2.832 -41.017 1.00 82.88 110 MET A CA 1
ATOM 921 C C . MET A 1 110 ? 22.764 3.710 -41.803 1.00 82.88 110 MET A C 1
ATOM 923 O O . MET A 1 110 ? 22.819 3.602 -43.024 1.00 82.88 110 MET A O 1
ATOM 927 N N . SER A 1 111 ? 23.604 4.493 -41.123 1.00 76.81 111 SER A N 1
ATOM 928 C CA . SER A 1 111 ? 24.680 5.274 -41.746 1.00 76.81 111 SER A CA 1
ATOM 929 C C . SER A 1 111 ? 25.664 4.379 -42.512 1.00 76.81 111 SER A C 1
ATOM 931 O O . SER A 1 111 ? 25.982 4.658 -43.664 1.00 76.81 111 SER A O 1
ATOM 933 N N . CYS A 1 112 ? 26.061 3.232 -41.952 1.00 68.62 112 CYS A N 1
ATOM 934 C CA . CYS A 1 112 ? 26.908 2.252 -42.639 1.00 68.62 112 CYS A CA 1
ATOM 935 C C . CYS A 1 112 ? 26.218 1.595 -43.847 1.00 68.62 112 CYS A C 1
ATOM 937 O O . CYS A 1 112 ? 26.884 1.299 -44.836 1.00 68.62 112 CYS A O 1
ATOM 939 N N . ARG A 1 113 ? 24.895 1.375 -43.799 1.00 59.09 113 ARG A N 1
ATOM 940 C CA . ARG A 1 113 ? 24.123 0.826 -44.933 1.00 59.09 113 ARG A CA 1
ATOM 941 C C . ARG A 1 113 ? 23.945 1.816 -46.089 1.00 59.09 113 ARG A C 1
ATOM 943 O O . ARG A 1 113 ? 23.750 1.368 -47.213 1.00 59.09 113 ARG A O 1
ATOM 950 N N . PHE A 1 114 ? 24.023 3.122 -45.831 1.00 54.94 114 PHE A N 1
ATOM 951 C CA . PHE A 1 114 ? 23.888 4.178 -46.849 1.00 54.94 114 PHE A CA 1
ATOM 952 C C . PHE A 1 114 ? 25.210 4.887 -47.195 1.00 54.94 114 PHE A C 1
ATOM 954 O O . PHE A 1 114 ? 25.283 5.646 -48.162 1.00 54.94 114 PHE A O 1
ATOM 961 N N . GLY A 1 115 ? 26.288 4.611 -46.464 1.00 55.84 115 GLY A N 1
ATOM 962 C CA . GLY A 1 115 ? 27.614 5.170 -46.690 1.00 55.84 115 GLY A CA 1
ATOM 963 C C . GLY A 1 115 ? 28.417 4.427 -47.752 1.00 55.84 115 GLY A C 1
ATOM 964 O O . GLY A 1 115 ? 29.450 3.856 -47.415 1.00 55.84 115 GLY A O 1
ATOM 965 N N . LYS A 1 116 ? 27.975 4.452 -49.020 1.00 52.47 116 LYS A N 1
ATOM 966 C CA . LYS A 1 116 ? 28.881 4.362 -50.186 1.00 52.47 116 LYS A CA 1
ATOM 967 C C . LYS A 1 116 ? 28.216 4.682 -51.532 1.00 52.47 116 LYS A C 1
ATOM 969 O O . LYS A 1 116 ? 28.272 3.876 -52.438 1.00 52.47 116 LYS A O 1
ATOM 974 N N . TYR A 1 117 ? 27.673 5.888 -51.697 1.00 50.16 117 TYR A N 1
ATOM 975 C CA . TYR A 1 117 ? 27.717 6.575 -53.000 1.00 50.16 117 TYR A CA 1
ATOM 976 C C . TYR A 1 117 ? 27.825 8.082 -52.777 1.00 50.16 117 TYR A C 1
ATOM 978 O O . TYR A 1 117 ? 26.889 8.841 -53.008 1.00 50.16 117 TYR A O 1
ATOM 986 N N . LYS A 1 118 ? 29.008 8.535 -52.345 1.00 46.34 118 LYS A N 1
ATOM 987 C CA . LYS A 1 118 ? 29.434 9.901 -52.654 1.00 46.34 118 LYS A CA 1
ATOM 988 C C . LYS A 1 118 ? 29.977 9.887 -54.084 1.00 46.34 118 LYS A C 1
ATOM 990 O O . LYS A 1 118 ? 31.179 9.921 -54.305 1.00 46.34 118 LYS A O 1
ATOM 995 N N . VAL A 1 119 ? 29.070 9.793 -55.056 1.00 51.56 119 VAL A N 1
ATOM 996 C CA . VAL A 1 119 ? 29.335 10.280 -56.412 1.00 51.56 119 VAL A CA 1
ATOM 997 C C . VAL A 1 119 ? 29.482 11.790 -56.263 1.00 51.56 119 VAL A C 1
ATOM 999 O O . VAL A 1 119 ? 28.469 12.456 -56.098 1.00 51.56 119 VAL A O 1
ATOM 1002 N N . LEU A 1 120 ? 30.719 12.296 -56.172 1.00 49.00 120 LEU A N 1
ATOM 1003 C CA . LEU A 1 120 ? 31.153 13.675 -56.480 1.00 49.00 120 LEU A CA 1
ATOM 1004 C C . LEU A 1 120 ? 32.596 13.902 -55.977 1.00 49.00 120 LEU A C 1
ATOM 1006 O O . LEU A 1 120 ? 32.798 14.474 -54.906 1.00 49.00 120 LEU A O 1
ATOM 1010 N N . ASN A 1 121 ? 33.571 13.411 -56.753 1.00 50.38 121 ASN A N 1
ATOM 1011 C CA . ASN A 1 121 ? 34.843 14.071 -57.143 1.00 50.38 121 ASN A CA 1
ATOM 1012 C C . ASN A 1 121 ? 35.846 13.109 -57.836 1.00 50.38 121 ASN A C 1
ATOM 1014 O O . ASN A 1 121 ? 36.962 13.529 -58.144 1.00 50.38 121 ASN A O 1
ATOM 1018 N N . GLU A 1 122 ? 35.449 11.865 -58.146 1.00 52.72 122 GLU A N 1
ATOM 1019 C CA . GLU A 1 122 ? 36.302 10.855 -58.802 1.00 52.72 122 GLU A CA 1
ATOM 1020 C C . GLU A 1 122 ? 36.995 11.348 -60.082 1.00 52.72 122 GLU A C 1
ATOM 1022 O O . GLU A 1 122 ? 38.042 10.827 -60.444 1.00 52.72 122 GLU A O 1
ATOM 1027 N N . THR A 1 123 ? 36.488 12.367 -60.772 1.00 55.66 123 THR A N 1
ATOM 1028 C CA . THR A 1 123 ? 37.106 12.848 -62.014 1.00 55.66 123 THR A CA 1
ATOM 1029 C C . THR A 1 123 ? 38.400 13.637 -61.785 1.00 55.66 123 THR A C 1
ATOM 1031 O O . THR A 1 123 ? 39.307 13.563 -62.611 1.00 55.66 123 THR A O 1
ATOM 1034 N N . THR A 1 124 ? 38.526 14.379 -60.680 1.00 56.78 124 THR A N 1
ATOM 1035 C CA . THR A 1 124 ? 39.701 15.235 -60.428 1.00 56.78 124 THR A CA 1
ATOM 1036 C C . THR A 1 124 ? 40.836 14.454 -59.773 1.00 56.78 124 THR A C 1
ATOM 1038 O O . THR A 1 124 ? 41.993 14.616 -60.155 1.00 56.78 124 THR A O 1
ATOM 1041 N N . GLU A 1 125 ? 40.506 13.555 -58.841 1.00 54.81 125 GLU A N 1
ATOM 1042 C CA . GLU A 1 125 ? 41.486 12.675 -58.196 1.00 54.81 125 GLU A CA 1
ATOM 1043 C C . GLU A 1 125 ? 41.974 11.576 -59.149 1.00 54.81 125 GLU A C 1
ATOM 1045 O O . GLU A 1 125 ? 43.175 11.331 -59.190 1.00 54.81 125 GLU A O 1
ATOM 1050 N N . ASN A 1 126 ? 41.120 10.993 -60.009 1.00 59.50 126 ASN A N 1
ATOM 1051 C CA . ASN A 1 126 ? 41.597 10.058 -61.040 1.00 59.50 126 ASN A CA 1
ATOM 1052 C C . ASN A 1 126 ? 42.474 10.743 -62.090 1.00 59.50 126 ASN A C 1
ATOM 1054 O O . ASN A 1 126 ? 43.410 10.123 -62.587 1.00 59.50 126 ASN A O 1
ATOM 1058 N N . LYS A 1 127 ? 42.222 12.019 -62.414 1.00 66.62 127 LYS A N 1
ATOM 1059 C CA . LYS A 1 127 ? 43.107 12.775 -63.309 1.00 66.62 127 LYS A CA 1
ATOM 1060 C C . LYS A 1 127 ? 44.472 13.021 -62.661 1.00 66.62 127 LYS A C 1
ATOM 1062 O O . LYS A 1 127 ? 45.489 12.769 -63.297 1.00 66.62 127 LYS A O 1
ATOM 1067 N N . ALA A 1 128 ? 44.501 13.415 -61.386 1.00 66.88 128 ALA A N 1
ATOM 1068 C CA . ALA A 1 128 ? 45.746 13.584 -60.633 1.00 66.88 128 ALA A CA 1
ATOM 1069 C C . ALA A 1 128 ? 46.499 12.253 -60.425 1.00 66.88 128 ALA A C 1
ATOM 1071 O O . ALA A 1 128 ? 47.726 12.208 -60.516 1.00 66.88 128 ALA A O 1
ATOM 1072 N N . LEU A 1 129 ? 45.779 11.148 -60.202 1.00 68.06 129 LEU A N 1
ATOM 1073 C CA . LEU A 1 129 ? 46.359 9.805 -60.135 1.00 68.06 129 LEU A CA 1
ATOM 1074 C C . LEU A 1 129 ? 46.909 9.374 -61.500 1.00 68.06 129 LEU A C 1
ATOM 1076 O O . LEU A 1 129 ? 48.033 8.897 -61.576 1.00 68.06 129 LEU A O 1
ATOM 1080 N N . HIS A 1 130 ? 46.190 9.602 -62.599 1.00 71.06 130 HIS A N 1
ATOM 1081 C CA . HIS A 1 130 ? 46.688 9.285 -63.940 1.00 71.06 130 HIS A CA 1
ATOM 1082 C C . HIS A 1 130 ? 47.948 10.096 -64.293 1.00 71.06 130 HIS A C 1
ATOM 1084 O O . HIS A 1 130 ? 48.921 9.540 -64.802 1.00 71.06 130 HIS A O 1
ATOM 1090 N N . GLU A 1 131 ? 47.975 11.392 -63.967 1.00 76.06 131 GLU A N 1
ATOM 1091 C CA . GLU A 1 131 ? 49.153 12.250 -64.165 1.00 76.06 131 GLU A CA 1
ATOM 1092 C C . GLU A 1 131 ? 50.353 11.825 -63.297 1.00 76.06 131 GLU A C 1
ATOM 1094 O O . GLU A 1 131 ? 51.497 11.964 -63.727 1.00 76.06 131 GLU A O 1
ATOM 1099 N N . THR A 1 132 ? 50.124 11.247 -62.111 1.00 74.00 132 THR A N 1
ATOM 1100 C CA . THR A 1 132 ? 51.203 10.757 -61.230 1.00 74.00 132 THR A CA 1
ATOM 1101 C C . THR A 1 132 ? 51.666 9.336 -61.551 1.00 74.00 132 THR A C 1
ATOM 1103 O O . THR A 1 132 ? 52.851 9.034 -61.394 1.00 74.00 132 THR A O 1
ATOM 1106 N N . PHE A 1 133 ? 50.783 8.464 -62.042 1.00 71.19 133 PHE A N 1
ATOM 1107 C CA . PHE A 1 133 ? 51.128 7.083 -62.388 1.00 71.19 133 PHE A CA 1
ATOM 1108 C C . PHE A 1 133 ? 51.792 6.946 -63.766 1.00 71.19 133 PHE A C 1
ATOM 1110 O O . PHE A 1 133 ? 52.626 6.054 -63.927 1.00 71.19 133 PHE A O 1
ATOM 1117 N N . SER A 1 134 ? 51.515 7.836 -64.729 1.00 82.12 134 SER A N 1
ATOM 1118 C CA . SER A 1 134 ? 52.140 7.798 -66.067 1.00 82.12 134 SER A CA 1
ATOM 1119 C C . SER A 1 134 ? 53.681 7.820 -66.031 1.00 82.12 134 SER A C 1
ATOM 1121 O O . SER A 1 134 ? 54.298 6.913 -66.591 1.00 82.12 134 SER A O 1
ATOM 1123 N N . PRO A 1 135 ? 54.338 8.764 -65.325 1.00 81.94 135 PRO A N 1
ATOM 1124 C CA . PRO A 1 135 ? 55.802 8.794 -65.240 1.00 81.94 135 PRO A CA 1
ATOM 1125 C C . PRO A 1 135 ? 56.388 7.596 -64.479 1.00 81.94 135 PRO A C 1
ATOM 1127 O O . PRO A 1 135 ? 57.544 7.223 -64.680 1.00 81.94 135 PRO A O 1
ATOM 1130 N N . LEU A 1 136 ? 55.612 7.002 -63.564 1.00 70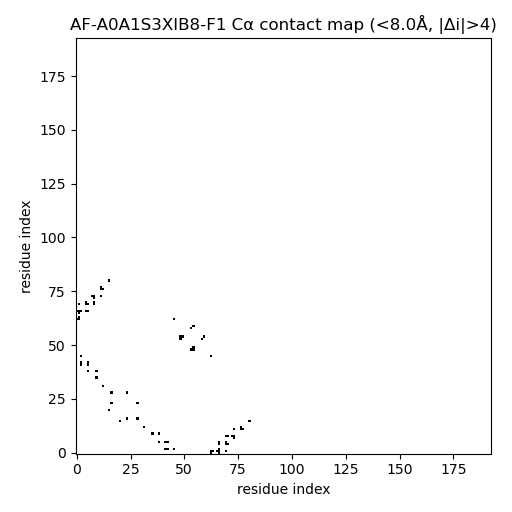.06 136 LEU A N 1
ATOM 1131 C CA . LEU A 1 136 ? 56.039 5.837 -62.792 1.00 70.06 136 LEU A CA 1
ATOM 1132 C C . LEU A 1 136 ? 56.014 4.565 -63.651 1.00 70.06 136 LEU A C 1
ATOM 1134 O O . LEU A 1 136 ? 56.945 3.767 -63.573 1.00 70.06 136 LEU A O 1
ATOM 1138 N N . ALA A 1 137 ? 55.001 4.412 -64.508 1.00 76.19 137 ALA A N 1
ATOM 1139 C CA . ALA A 1 137 ? 54.911 3.320 -65.472 1.00 76.19 137 ALA A CA 1
ATOM 1140 C C . ALA A 1 137 ? 56.079 3.348 -66.474 1.00 76.19 137 ALA A C 1
ATOM 1142 O O . ALA A 1 137 ? 56.740 2.329 -66.664 1.00 76.19 137 ALA A O 1
ATOM 1143 N N . GLU A 1 138 ? 56.428 4.523 -67.014 1.00 83.19 138 GLU A N 1
ATOM 1144 C CA . GLU A 1 138 ? 57.601 4.670 -67.893 1.00 83.19 138 GLU A CA 1
ATOM 1145 C C . GLU A 1 138 ? 58.913 4.304 -67.191 1.00 83.19 138 GLU A C 1
ATOM 1147 O O . GLU A 1 138 ? 59.778 3.652 -67.778 1.00 83.19 138 GLU A O 1
ATOM 1152 N N . LYS A 1 139 ? 59.067 4.682 -65.915 1.00 79.81 139 LYS A N 1
ATOM 1153 C CA . LYS A 1 139 ? 60.239 4.293 -65.119 1.00 79.81 139 LYS A CA 1
ATOM 1154 C C . LYS A 1 139 ? 60.303 2.784 -64.902 1.00 79.81 139 LYS A C 1
ATOM 1156 O O . LYS A 1 139 ? 61.393 2.223 -64.981 1.00 79.81 139 LYS A O 1
ATOM 1161 N N . ILE A 1 140 ? 59.171 2.122 -64.662 1.00 77.00 140 ILE A N 1
ATOM 1162 C CA . ILE A 1 140 ? 59.117 0.660 -64.520 1.00 77.00 140 ILE A CA 1
ATOM 1163 C C . ILE A 1 140 ? 59.485 -0.020 -65.842 1.00 77.00 140 ILE A C 1
ATOM 1165 O O . ILE A 1 140 ? 60.294 -0.946 -65.832 1.00 77.00 140 ILE A O 1
ATOM 1169 N N . ASP A 1 141 ? 58.982 0.460 -66.978 1.00 80.19 141 ASP A N 1
ATOM 1170 C CA . ASP A 1 141 ? 59.334 -0.088 -68.292 1.00 80.19 141 ASP A CA 1
ATOM 1171 C C . ASP A 1 141 ? 60.800 0.160 -68.660 1.00 80.19 141 ASP A C 1
ATOM 1173 O O . ASP A 1 141 ? 61.460 -0.718 -69.220 1.00 80.19 141 ASP A O 1
ATOM 1177 N N . ALA A 1 142 ? 61.348 1.323 -68.303 1.00 79.38 142 ALA A N 1
ATOM 1178 C CA . ALA A 1 142 ? 62.768 1.614 -68.460 1.00 79.38 142 ALA A CA 1
ATOM 1179 C C . ALA A 1 142 ? 63.628 0.676 -67.600 1.00 79.38 142 ALA A C 1
ATOM 1181 O O . ALA A 1 142 ? 64.593 0.100 -68.099 1.00 79.38 142 ALA A O 1
ATOM 1182 N N . VAL A 1 143 ? 63.248 0.455 -66.337 1.00 72.94 143 VAL A N 1
ATOM 1183 C CA . VAL A 1 143 ? 63.915 -0.515 -65.455 1.00 72.94 143 VAL A CA 1
ATOM 1184 C C . VAL A 1 143 ? 63.805 -1.922 -66.031 1.00 72.94 143 VAL A C 1
ATOM 1186 O O . VAL A 1 143 ? 64.810 -2.617 -66.114 1.00 72.94 143 VAL A O 1
ATOM 1189 N N . LYS A 1 144 ? 62.630 -2.333 -66.513 1.00 74.06 144 LYS A N 1
ATOM 1190 C CA . LYS A 1 144 ? 62.418 -3.646 -67.131 1.00 74.06 144 LYS A CA 1
ATOM 1191 C C . LYS A 1 144 ? 63.283 -3.833 -68.380 1.00 74.06 144 LYS A C 1
ATOM 1193 O O . LYS A 1 144 ? 63.874 -4.895 -68.551 1.00 74.06 144 LYS A O 1
ATOM 1198 N N . ARG A 1 145 ? 63.418 -2.804 -69.224 1.00 76.69 145 ARG A N 1
ATOM 1199 C CA . ARG A 1 145 ? 64.308 -2.820 -70.396 1.00 76.69 145 ARG A CA 1
ATOM 1200 C C . ARG A 1 145 ? 65.780 -2.890 -69.995 1.00 76.69 145 ARG A C 1
ATOM 1202 O O . ARG A 1 145 ? 66.524 -3.636 -70.613 1.00 76.69 145 ARG A O 1
ATOM 1209 N N . ASN A 1 146 ? 66.188 -2.176 -68.950 1.00 72.19 146 ASN A N 1
ATOM 1210 C CA . ASN A 1 146 ? 67.563 -2.219 -68.447 1.00 72.19 146 ASN A CA 1
ATOM 1211 C C . ASN A 1 146 ? 67.895 -3.571 -67.799 1.00 72.19 146 ASN A C 1
ATOM 1213 O O . ASN A 1 146 ? 68.995 -4.082 -67.978 1.00 72.19 146 ASN A O 1
ATOM 1217 N N . VAL A 1 147 ? 66.930 -4.179 -67.104 1.00 64.31 147 VAL A N 1
ATOM 1218 C CA . VAL A 1 147 ? 67.053 -5.525 -66.528 1.00 64.31 147 VAL A CA 1
ATOM 1219 C C . VAL A 1 147 ? 67.135 -6.581 -67.631 1.00 64.31 147 VAL A C 1
ATOM 1221 O O . VAL A 1 147 ? 68.008 -7.437 -67.581 1.00 64.31 147 VAL A O 1
ATOM 1224 N N . MET A 1 148 ? 66.288 -6.504 -68.664 1.00 61.50 148 MET A N 1
ATOM 1225 C CA . MET A 1 148 ? 66.339 -7.445 -69.796 1.00 61.50 148 MET A CA 1
ATOM 1226 C C . MET A 1 148 ? 67.496 -7.166 -70.771 1.00 61.50 148 MET A C 1
ATOM 1228 O O . MET A 1 148 ? 67.875 -8.048 -71.533 1.00 61.50 148 MET A O 1
ATOM 1232 N N . GLY A 1 149 ? 68.061 -5.956 -70.755 1.00 57.53 149 GLY A N 1
ATOM 1233 C CA . GLY A 1 149 ? 69.195 -5.547 -71.585 1.00 57.53 149 GLY A CA 1
ATOM 1234 C C . GLY A 1 149 ? 70.569 -5.817 -70.963 1.00 57.53 149 GLY A C 1
ATOM 1235 O O . GLY A 1 149 ? 71.576 -5.654 -71.647 1.00 57.53 149 GLY A O 1
ATOM 1236 N N . SER A 1 150 ? 70.6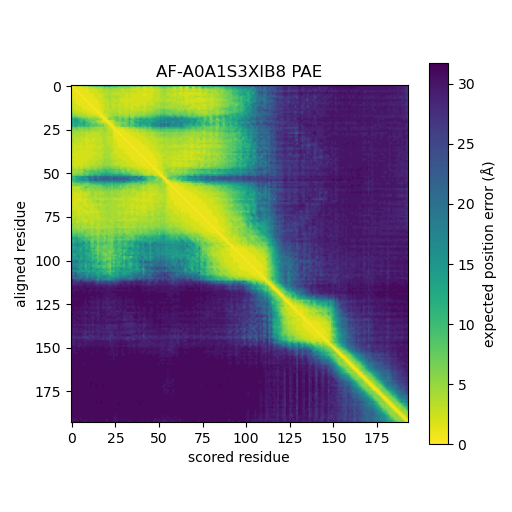36 -6.242 -69.694 1.00 51.47 150 SER A N 1
ATOM 1237 C CA . SER A 1 150 ? 71.891 -6.467 -68.967 1.00 51.47 150 SER A CA 1
ATOM 1238 C C . SER A 1 150 ? 72.127 -7.953 -68.659 1.00 51.47 150 SER A C 1
ATOM 1240 O O . SER A 1 150 ? 71.887 -8.426 -67.553 1.00 51.47 150 SER A O 1
ATOM 1242 N N . SER A 1 151 ? 72.691 -8.628 -69.667 1.00 51.59 151 SER A N 1
ATOM 1243 C CA . SER A 1 151 ? 73.495 -9.865 -69.648 1.00 51.59 151 SER A CA 1
ATOM 1244 C C . SER A 1 151 ? 72.849 -11.196 -69.231 1.00 51.59 151 SER A C 1
ATOM 1246 O O . SER A 1 151 ? 72.568 -11.422 -68.061 1.00 51.59 151 SER A O 1
ATOM 1248 N N . PHE A 1 152 ? 72.811 -12.151 -70.165 1.00 37.62 152 PHE A N 1
ATOM 1249 C CA . PHE A 1 152 ? 73.787 -13.253 -70.214 1.00 37.62 152 PHE A CA 1
ATOM 1250 C C . PHE A 1 152 ? 73.721 -13.918 -71.597 1.00 37.62 152 PHE A C 1
ATOM 1252 O O . PHE A 1 152 ? 72.671 -14.395 -72.019 1.00 37.62 152 PHE A O 1
ATOM 1259 N N . GLY A 1 153 ? 74.838 -13.912 -72.325 1.00 44.53 153 GLY A N 1
ATOM 1260 C CA . GLY A 1 153 ? 74.963 -14.671 -73.565 1.00 44.53 153 GLY A CA 1
ATOM 1261 C C . GLY A 1 153 ? 75.074 -16.168 -73.284 1.00 44.53 153 GLY A C 1
ATOM 1262 O O . GLY A 1 153 ? 75.724 -16.558 -72.321 1.00 44.53 153 GLY A O 1
ATOM 1263 N N . THR A 1 154 ? 74.486 -16.988 -74.155 1.00 40.50 154 THR A N 1
ATOM 1264 C CA . THR A 1 154 ? 75.017 -18.308 -74.530 1.00 40.50 154 THR A CA 1
ATOM 1265 C C . THR A 1 154 ? 74.599 -18.632 -75.968 1.00 40.50 154 THR A C 1
ATOM 1267 O O . THR A 1 154 ? 73.426 -18.781 -76.281 1.00 40.50 154 THR A O 1
ATOM 1270 N N . ASN A 1 155 ? 75.610 -18.603 -76.834 1.00 40.94 155 ASN A N 1
ATOM 1271 C CA . ASN A 1 155 ? 75.938 -19.500 -77.943 1.00 40.94 155 ASN A CA 1
ATOM 1272 C C . ASN A 1 155 ? 74.818 -20.231 -78.712 1.00 40.94 155 ASN A C 1
ATOM 1274 O O . ASN A 1 155 ? 74.152 -21.114 -78.188 1.00 40.94 155 ASN A O 1
ATOM 1278 N N . GLU A 1 156 ? 74.764 -19.883 -80.002 1.00 42.66 156 GLU A N 1
ATOM 1279 C CA . GLU A 1 156 ? 74.754 -20.742 -81.201 1.00 42.66 156 GLU A CA 1
ATOM 1280 C C . GLU A 1 156 ? 73.905 -22.034 -81.231 1.00 42.66 156 GLU A C 1
ATOM 1282 O O . GLU A 1 156 ? 74.166 -22.990 -80.509 1.00 42.66 156 GLU A O 1
ATOM 1287 N N . VAL A 1 157 ? 72.996 -22.127 -82.215 1.00 38.06 157 VAL A N 1
ATOM 1288 C CA . VAL A 1 157 ? 73.101 -22.979 -83.432 1.00 38.06 157 VAL A CA 1
ATOM 1289 C C . VAL A 1 157 ? 71.701 -23.268 -84.025 1.00 38.06 157 VAL A C 1
ATOM 1291 O O . VAL A 1 157 ? 70.784 -23.646 -83.308 1.00 38.06 157 VAL A O 1
ATOM 1294 N N . GLN A 1 158 ? 71.619 -23.182 -85.366 1.00 35.06 158 GLN A N 1
ATOM 1295 C CA . GLN A 1 158 ? 70.584 -23.707 -86.291 1.00 35.06 158 GLN A CA 1
ATOM 1296 C C . GLN A 1 158 ? 69.190 -23.053 -86.269 1.00 35.06 158 GLN A C 1
ATOM 1298 O O . GLN A 1 158 ? 68.629 -22.762 -85.230 1.00 35.06 158 GLN A O 1
ATOM 1303 N N . GLY A 1 159 ? 68.527 -22.820 -87.401 1.00 36.38 159 GLY A N 1
ATOM 1304 C CA . GLY A 1 159 ? 68.800 -23.204 -88.780 1.00 36.38 159 GLY A CA 1
ATOM 1305 C C . GLY A 1 159 ? 67.673 -22.694 -89.689 1.00 36.38 159 GLY A C 1
ATOM 1306 O O . GLY A 1 159 ? 66.583 -22.406 -89.214 1.00 36.38 159 GLY A O 1
ATOM 1307 N N . TYR A 1 160 ? 68.024 -22.538 -90.966 1.00 34.66 160 TYR A N 1
ATOM 1308 C CA . TYR A 1 160 ? 67.219 -22.490 -92.194 1.00 34.66 160 TYR A CA 1
ATOM 1309 C C . TYR A 1 160 ? 65.717 -22.169 -92.115 1.00 34.66 160 TYR A C 1
ATOM 1311 O O . TYR A 1 160 ? 64.930 -22.860 -91.477 1.00 34.66 160 TYR A O 1
ATOM 1319 N N . GLY A 1 161 ? 65.340 -21.140 -92.878 1.00 39.19 161 GLY A N 1
ATOM 1320 C CA . GLY A 1 161 ? 63.963 -20.726 -93.097 1.00 39.19 161 GLY A CA 1
ATOM 1321 C C . GLY A 1 161 ? 63.085 -21.747 -93.829 1.00 39.19 161 GLY A C 1
ATOM 1322 O O . GLY A 1 161 ? 63.564 -22.662 -94.497 1.00 39.19 161 GLY A O 1
ATOM 1323 N N . GLU A 1 162 ? 61.782 -21.502 -93.675 1.00 38.50 162 GLU A N 1
ATOM 1324 C CA . GLU A 1 162 ? 60.660 -21.849 -94.564 1.00 38.50 162 GLU A CA 1
ATOM 1325 C C . GLU A 1 162 ? 61.006 -21.817 -96.068 1.00 38.50 162 GLU A C 1
ATOM 1327 O O . GLU A 1 162 ? 61.958 -21.121 -96.438 1.00 38.50 162 GLU A O 1
ATOM 1332 N N . PRO A 1 163 ? 60.208 -22.433 -96.977 1.00 56.62 163 PRO A N 1
ATOM 1333 C CA . PRO A 1 163 ? 58.756 -22.717 -96.893 1.00 56.62 163 PRO A CA 1
ATOM 1334 C C . PRO A 1 163 ? 58.422 -24.166 -97.363 1.00 56.62 163 PRO A C 1
ATOM 1336 O O . PRO A 1 163 ? 59.332 -24.934 -97.643 1.00 56.62 163 PRO A O 1
ATOM 1339 N N . THR A 1 164 ? 57.192 -24.697 -97.356 1.00 37.16 164 THR A N 1
ATOM 1340 C CA . THR A 1 164 ? 56.132 -24.473 -98.361 1.00 37.16 164 THR A CA 1
ATOM 1341 C C . THR A 1 164 ? 54.926 -25.391 -98.108 1.00 37.16 164 THR A C 1
ATOM 1343 O O . THR A 1 164 ? 55.113 -26.588 -97.920 1.00 37.16 164 THR A O 1
ATOM 1346 N N . ASN A 1 165 ? 53.742 -24.792 -98.272 1.00 38.72 165 ASN A N 1
ATOM 1347 C CA . ASN A 1 165 ? 52.548 -25.257 -98.996 1.00 38.72 165 ASN A CA 1
ATOM 1348 C C . ASN A 1 165 ? 51.716 -26.481 -98.557 1.00 38.72 165 ASN A C 1
ATOM 1350 O O . ASN A 1 165 ? 52.204 -27.494 -98.071 1.00 38.72 165 ASN A O 1
ATOM 1354 N N . GLU A 1 166 ? 50.446 -26.344 -98.965 1.00 39.62 166 GLU A N 1
ATOM 1355 C CA . GLU A 1 166 ? 49.402 -27.344 -99.229 1.00 39.62 166 GLU A CA 1
ATOM 1356 C C . GLU A 1 166 ? 48.443 -27.670 -98.053 1.00 39.62 166 GLU A C 1
ATOM 1358 O O . GLU A 1 166 ? 48.676 -28.543 -97.220 1.00 39.62 166 GLU A O 1
ATOM 1363 N N . ASP A 1 167 ? 47.303 -26.964 -98.054 1.00 38.09 167 ASP A N 1
ATOM 1364 C CA . ASP A 1 167 ? 45.968 -27.423 -97.613 1.00 38.09 167 ASP A CA 1
ATOM 1365 C C . ASP A 1 167 ? 45.599 -28.806 -98.220 1.00 38.09 167 ASP A C 1
ATOM 1367 O O . ASP A 1 167 ? 46.262 -29.274 -99.144 1.00 38.09 167 ASP A O 1
ATOM 1371 N N . PRO A 1 168 ? 44.394 -29.359 -97.977 1.00 58.75 168 PRO A N 1
ATOM 1372 C CA . PRO A 1 168 ? 43.622 -29.574 -96.746 1.00 58.75 168 PRO A CA 1
ATOM 1373 C C . PRO A 1 168 ? 43.241 -31.079 -96.651 1.00 58.75 168 PRO A C 1
ATOM 1375 O O . PRO A 1 168 ? 43.478 -31.798 -97.611 1.00 58.75 168 PRO A O 1
ATOM 1378 N N . GLN A 1 169 ? 42.596 -31.574 -95.575 1.00 38.53 169 GLN A N 1
ATOM 1379 C CA . GLN A 1 169 ? 41.473 -32.549 -95.662 1.00 38.53 169 GLN A CA 1
ATOM 1380 C C . GLN A 1 169 ? 41.079 -33.260 -94.347 1.00 38.53 169 GLN A C 1
ATOM 1382 O O . GLN A 1 169 ? 41.820 -34.052 -93.782 1.00 38.53 169 GLN A O 1
ATOM 1387 N N . THR A 1 170 ? 39.807 -33.032 -94.005 1.00 31.70 170 THR A N 1
ATOM 1388 C CA . THR A 1 170 ? 38.742 -33.980 -93.608 1.00 31.70 170 THR A CA 1
ATOM 1389 C C . THR A 1 170 ? 38.817 -34.880 -92.368 1.00 31.70 170 THR A C 1
ATOM 1391 O O . THR A 1 170 ? 39.734 -35.666 -92.177 1.00 31.70 170 THR A O 1
ATOM 1394 N N . CYS A 1 171 ? 37.634 -34.910 -91.727 1.00 29.09 171 CYS A N 1
ATOM 1395 C CA . CYS A 1 171 ? 36.973 -36.050 -91.078 1.00 29.09 171 CYS A CA 1
ATOM 1396 C C . CYS A 1 171 ? 37.591 -36.555 -89.767 1.00 29.09 171 CYS A C 1
ATOM 1398 O O . CYS A 1 171 ? 38.789 -36.698 -89.634 1.00 29.09 171 CYS A O 1
ATOM 1400 N N . ASN A 1 172 ? 36.854 -36.985 -88.753 1.00 33.19 172 ASN A N 1
ATOM 1401 C CA . ASN A 1 172 ? 35.436 -37.062 -88.416 1.00 33.19 172 ASN A CA 1
ATOM 1402 C C . ASN A 1 172 ? 35.415 -37.663 -86.985 1.00 33.19 172 ASN A C 1
ATOM 1404 O O . ASN A 1 172 ? 36.435 -38.136 -86.492 1.00 33.19 172 ASN A O 1
ATOM 1408 N N . PHE A 1 173 ? 34.216 -37.757 -86.409 1.00 32.94 173 PHE A N 1
ATOM 1409 C CA . PHE A 1 173 ? 33.835 -38.639 -85.293 1.00 32.94 173 PHE A CA 1
ATOM 1410 C C . PHE A 1 173 ? 34.028 -38.115 -83.854 1.00 32.94 173 PHE A C 1
ATOM 1412 O O . PHE A 1 173 ? 34.989 -38.388 -83.148 1.00 32.94 173 PHE A O 1
ATOM 1419 N N . LEU A 1 174 ? 32.966 -37.427 -83.416 1.00 34.91 174 LEU A N 1
ATOM 1420 C CA . LEU A 1 174 ? 32.213 -37.632 -82.162 1.00 34.91 174 LEU A CA 1
ATOM 1421 C C . LEU A 1 174 ? 32.109 -39.117 -81.710 1.00 34.91 174 LEU A C 1
ATOM 1423 O O . LEU A 1 174 ? 32.406 -40.003 -82.510 1.00 34.91 174 LEU A O 1
ATOM 1427 N N . PRO A 1 175 ? 31.411 -39.454 -80.600 1.00 55.69 175 PRO A N 1
ATOM 1428 C CA . PRO A 1 175 ? 31.138 -38.760 -79.324 1.00 55.69 175 PRO A CA 1
ATOM 1429 C C . PRO A 1 175 ? 31.337 -39.724 -78.124 1.00 55.69 175 PRO A C 1
ATOM 1431 O O . PRO A 1 175 ? 31.655 -40.892 -78.313 1.00 55.69 175 PRO A O 1
ATOM 1434 N N . SER A 1 176 ? 31.049 -39.287 -76.891 1.00 34.44 176 SER A N 1
ATOM 1435 C CA . SER A 1 176 ? 30.194 -40.020 -75.922 1.00 34.44 176 SER A CA 1
ATOM 1436 C C . SER A 1 176 ? 30.106 -39.216 -74.622 1.00 34.44 176 SER A C 1
ATOM 1438 O O . SER A 1 176 ? 31.128 -38.858 -74.054 1.00 34.44 176 SER A O 1
ATOM 1440 N N . HIS A 1 177 ? 28.924 -38.681 -74.283 1.00 37.31 177 HIS A N 1
ATOM 1441 C CA . HIS A 1 177 ? 27.961 -39.256 -73.321 1.00 37.31 177 HIS A CA 1
ATOM 1442 C C . HIS A 1 177 ? 28.555 -39.390 -71.909 1.00 37.31 177 HIS A C 1
ATOM 1444 O O . HIS A 1 177 ? 29.653 -39.885 -71.741 1.00 37.31 177 HIS A O 1
ATOM 1450 N N . SER A 1 178 ? 27.892 -39.099 -70.799 1.00 37.81 178 SER A N 1
ATOM 1451 C CA . SER A 1 178 ? 26.539 -38.678 -70.435 1.00 37.81 178 SER A CA 1
ATOM 1452 C C . SER A 1 178 ? 26.523 -38.867 -68.910 1.00 37.81 178 SER A C 1
ATOM 1454 O O . SER A 1 178 ? 27.138 -39.817 -68.436 1.00 37.81 178 SER A O 1
ATOM 1456 N N . SER A 1 179 ? 25.835 -38.023 -68.140 1.00 40.75 179 SER A N 1
ATOM 1457 C CA . SER A 1 179 ? 24.883 -38.486 -67.110 1.00 40.75 179 SER A CA 1
ATOM 1458 C C . SER A 1 179 ? 24.490 -37.339 -66.173 1.00 40.75 179 SER A C 1
ATOM 1460 O O . SER A 1 179 ? 25.278 -36.837 -65.375 1.00 40.75 179 SER A O 1
ATOM 1462 N N . ARG A 1 180 ? 23.222 -36.943 -66.286 1.00 43.22 180 ARG A N 1
ATOM 1463 C CA . ARG A 1 180 ? 22.414 -36.246 -65.278 1.00 43.22 180 ARG A CA 1
ATOM 1464 C C . ARG A 1 180 ? 21.339 -37.235 -64.833 1.00 43.22 180 ARG A C 1
ATOM 1466 O O . ARG A 1 180 ? 20.723 -37.789 -65.728 1.00 43.22 180 ARG A O 1
ATOM 1473 N N . TYR A 1 181 ? 21.045 -37.340 -63.534 1.00 38.09 181 TYR A N 1
ATOM 1474 C CA . TYR A 1 181 ? 19.713 -37.609 -62.933 1.00 38.09 181 TYR A CA 1
ATOM 1475 C C . TYR A 1 181 ? 19.793 -37.167 -61.444 1.00 38.09 181 TYR A C 1
ATOM 1477 O O . TYR A 1 181 ? 20.760 -37.514 -60.777 1.00 38.09 181 TYR A O 1
ATOM 1485 N N . CYS A 1 182 ? 19.047 -36.143 -60.981 1.00 32.31 182 CYS A N 1
ATOM 1486 C CA . CYS A 1 182 ? 17.650 -36.098 -60.461 1.00 32.31 182 CYS A CA 1
ATOM 1487 C C . CYS A 1 182 ? 17.515 -36.560 -58.987 1.00 32.31 182 CYS A C 1
ATOM 1489 O O . CYS A 1 182 ? 17.979 -37.638 -58.657 1.00 32.31 182 CYS A O 1
ATOM 1491 N N . LYS A 1 183 ? 17.065 -35.683 -58.056 1.00 35.72 183 LYS A N 1
ATOM 1492 C CA . LYS A 1 183 ? 15.675 -35.506 -57.510 1.00 35.72 183 LYS A CA 1
ATOM 1493 C C . LYS A 1 183 ? 15.196 -36.754 -56.730 1.00 35.72 183 LYS A C 1
ATOM 1495 O O . LYS A 1 183 ? 15.331 -37.844 -57.256 1.00 35.72 183 LYS A O 1
ATOM 1500 N N . THR A 1 184 ? 14.711 -36.730 -55.478 1.00 37.06 184 THR A N 1
ATOM 1501 C CA . THR A 1 184 ? 13.483 -36.139 -54.859 1.00 37.06 184 THR A CA 1
ATOM 1502 C C . THR A 1 184 ? 13.420 -36.759 -53.421 1.00 37.06 184 THR A C 1
ATOM 1504 O O . THR A 1 184 ? 13.868 -37.888 -53.282 1.00 37.06 184 THR A O 1
ATOM 1507 N N . GLU A 1 185 ? 13.089 -36.130 -52.277 1.00 37.78 185 GLU A N 1
ATOM 1508 C CA . GLU A 1 185 ? 11.801 -35.605 -51.753 1.00 37.78 185 GLU A CA 1
ATOM 1509 C C . GLU A 1 185 ? 11.276 -36.369 -50.495 1.00 37.78 185 GLU A C 1
ATOM 1511 O O . GLU A 1 185 ? 11.270 -37.591 -50.464 1.00 37.78 185 GLU A O 1
ATOM 1516 N N . SER A 1 186 ? 10.745 -35.604 -49.519 1.00 37.69 186 SER A N 1
ATOM 1517 C CA . SER A 1 186 ? 9.587 -35.882 -48.625 1.00 37.69 186 SER A CA 1
ATOM 1518 C C . SER A 1 186 ? 9.644 -36.694 -47.295 1.00 37.69 186 SER A C 1
ATOM 1520 O O . SER A 1 186 ? 9.698 -37.913 -47.283 1.00 37.69 186 SER A O 1
ATOM 1522 N N . ARG A 1 187 ? 9.316 -35.955 -46.205 1.00 38.56 187 ARG A N 1
ATOM 1523 C CA . ARG A 1 187 ? 8.143 -36.081 -45.276 1.00 38.56 187 ARG A CA 1
ATOM 1524 C C . ARG A 1 187 ? 8.053 -37.118 -44.116 1.00 38.56 187 ARG A C 1
ATOM 1526 O O . ARG A 1 187 ? 8.010 -38.314 -44.342 1.00 38.56 187 ARG A O 1
ATOM 1533 N N . LYS A 1 188 ? 7.638 -36.544 -42.957 1.00 45.12 188 LYS A N 1
ATOM 1534 C CA . LYS A 1 188 ? 6.504 -36.876 -42.028 1.00 45.12 188 LYS A CA 1
ATOM 1535 C C . LYS A 1 188 ? 6.692 -37.773 -40.769 1.00 45.12 188 LYS A C 1
ATOM 1537 O O . LYS A 1 188 ? 6.922 -38.962 -40.878 1.00 45.12 188 LYS A O 1
ATOM 1542 N N . TYR A 1 189 ? 6.405 -37.138 -39.612 1.00 38.47 189 TYR A N 1
ATOM 1543 C CA . TYR A 1 189 ? 5.466 -37.445 -38.492 1.00 38.47 189 TYR A CA 1
ATOM 1544 C C . TYR A 1 189 ? 5.301 -38.845 -37.846 1.00 38.47 189 TYR A C 1
ATOM 1546 O O . TYR A 1 189 ? 5.034 -39.812 -38.546 1.00 38.47 189 TYR A O 1
ATOM 1554 N N . CYS A 1 190 ? 5.261 -38.840 -36.491 1.00 41.41 190 CYS A N 1
ATOM 1555 C CA . CYS A 1 190 ? 4.304 -39.443 -35.502 1.00 41.41 190 CYS A CA 1
ATOM 1556 C C . CYS A 1 190 ? 5.075 -39.710 -34.178 1.00 41.41 190 CYS A C 1
ATOM 1558 O O . CYS A 1 190 ? 6.161 -40.266 -34.243 1.00 41.41 190 CYS A O 1
ATOM 1560 N N . ARG A 1 191 ? 4.772 -39.178 -32.977 1.00 41.56 191 ARG A N 1
ATOM 1561 C CA . ARG A 1 191 ? 3.622 -39.275 -32.035 1.00 41.56 191 ARG A CA 1
ATOM 1562 C C . ARG A 1 191 ? 3.235 -40.706 -31.612 1.00 41.56 191 ARG A C 1
ATOM 1564 O O . ARG A 1 191 ? 2.878 -41.508 -32.465 1.00 41.56 191 ARG A O 1
ATOM 1571 N N . GLY A 1 192 ? 3.202 -40.929 -30.293 1.00 44.84 192 GLY A N 1
ATOM 1572 C CA . GLY A 1 192 ? 2.713 -42.124 -29.583 1.00 44.84 192 GLY A CA 1
ATOM 1573 C C . GLY A 1 192 ? 3.767 -42.598 -28.575 1.00 44.84 192 GLY A C 1
ATOM 1574 O O . GLY A 1 192 ? 4.932 -42.669 -28.942 1.00 44.84 192 GLY A O 1
ATOM 1575 N N . SER A 1 193 ? 3.494 -42.894 -27.311 1.00 44.84 193 SER A N 1
ATOM 1576 C CA . SER A 1 193 ? 2.320 -42.794 -26.442 1.00 44.84 193 SER A CA 1
ATOM 1577 C C . SER A 1 193 ? 2.843 -42.808 -25.007 1.00 44.84 193 SER A C 1
ATOM 1579 O O . SER A 1 193 ? 3.930 -43.395 -24.808 1.00 44.84 193 SER A O 1
#

InterPro domains:
  IPR038005 Virus X resistance protein-like, coiled-coil domain [cd14798] (2-111)
  IPR041118 Disease resistance, N-terminal [PF18052] (24-88)

Mean predicted aligned error: 20.34 Å

Solvent-accessible surface area (backbone atoms only — not comparable to full-atom values): 12022 Å² total; per-residue (Å²): 107,39,63,62,46,47,55,50,40,50,51,54,51,50,47,51,53,70,78,39,56,92,76,52,47,78,64,55,49,52,52,51,52,56,46,50,57,50,46,53,51,52,45,52,52,53,52,54,39,57,75,66,66,60,83,46,74,70,48,58,50,49,44,49,52,52,29,52,54,40,50,55,51,36,54,56,50,53,51,50,55,50,55,51,54,52,53,50,52,54,49,51,55,50,51,51,52,51,51,54,52,53,51,50,51,52,49,50,54,50,48,63,75,62,67,81,74,82,86,82,58,69,71,62,56,50,48,55,47,50,67,59,46,52,65,50,51,53,49,51,51,50,49,51,49,53,59,76,67,59,81,82,89,81,82,90,83,87,77,84,80,84,87,82,88,80,87,86,86,85,88,83,81,85,87,80,88,83,88,86,85,82,91,86,89,87,89,86,93,82,89,88,132

Radius of gyration: 49.42 Å; Cα contacts (8 Å, |Δi|>4): 42; chains: 1; bounding box: 98×58×131 Å

Sequence (193 aa):
MAYADLISLERTLEQLVQQKPHWISAETRRMVESLLDSLEYFQNFLEDTSKRRQHCEKFEELEREIRNAVNEAEDVIELKIYEINEREALSNTFLRTLVQKVDALKREVMSCRFGKYKVLNETTENKALHETFSPLAEKIDAVKRNVMGSSFGTNEVQGYGEPTNEDPQTCNFLPSHSSRYCKTESRKYCRGS

Organism: Nicotiana tabacum (NCBI:txid4097)

Nearest PDB structures (foldseek):
  5i6r-assembly1_A-2  TM=2.185E-01  e=2.531E+00  Homo sapiens